Protein AF-A0A5J4P9H3-F1 (afdb_monomer_lite)

Secondary structure (DSSP, 8-state):
-TTT--TT-SS--BTTBT---STGGGSTTTT-EETTTHHHHHHHHHHHTT-GGGGHHHHHHHHHHHHHHHHHIIIII--SS----SEE-TT---S--S-HHHH--TTHHHHHHHHHHHHHHHH--HHHIIIIIHHHHHHHHHHHHHH-EE-TTT--EE--SEESTT--EEETTEEE-EESS-HHHHHHHHHHHHHHHHHHHHHT--HHHHT-

Organism: NCBI:txid433724

Foldseek 3Di:
DVVQQALPDQAAQFLPRPDDPCPCCVDPQNSFHFLLPRSLVSCPCCLVVVNLSSCNRLLVVLVVLQVLQQCQLCVVPVFFFGWAWRTDHPVNHRHFDDDQLARFARCSLLSSLLVLLVSCVRPVPLVSLVPRNLSSLLRVLRSLVSQFDQDPPPRDTWHDQHFPHNDWDDDPNDTDGGDIHDVVNVVSNCSSLVSNLVSCVVNVHDNVSNVD

InterPro domains:
  IPR008928 Six-hairpin glycosidase superfamily [SSF48208] (4-211)
  IPR012341 Six-hairpin glycosidase-like superfamily [G3DSA:1.50.10.10] (1-212)
  IPR054363 Glycosyl hydrolase family 95, catalytic domain [PF22124] (1-211)

Structure (mmCIF, N/CA/C/O backbone):
data_AF-A0A5J4P9H3-F1
#
_entry.id   AF-A0A5J4P9H3-F1
#
loop_
_atom_site.group_PDB
_atom_site.id
_atom_site.type_symbol
_atom_site.label_atom_id
_atom_site.label_alt_id
_atom_site.label_comp_id
_atom_site.label_asym_id
_atom_site.label_entity_id
_atom_site.label_seq_id
_atom_site.pdbx_PDB_ins_code
_atom_site.Cartn_x
_atom_site.Cartn_y
_atom_site.Cartn_z
_atom_site.occupancy
_atom_site.B_iso_or_equiv
_atom_site.auth_seq_id
_atom_site.auth_comp_id
_atom_site.auth_asym_id
_atom_site.auth_atom_id
_atom_site.pdbx_PDB_model_num
ATOM 1 N N . LEU A 1 1 ? 5.365 12.485 13.629 1.00 95.44 1 LEU A N 1
ATOM 2 C CA . LEU A 1 1 ? 3.998 11.979 13.895 1.00 95.44 1 LEU A CA 1
ATOM 3 C C . LEU A 1 1 ? 3.160 12.974 14.688 1.00 95.44 1 LEU A C 1
ATOM 5 O O . LEU A 1 1 ? 2.340 13.618 14.057 1.00 95.44 1 LEU A O 1
ATOM 9 N N . ILE A 1 2 ? 3.396 13.209 15.989 1.00 97.38 2 ILE A N 1
ATOM 10 C CA . ILE A 1 2 ? 2.566 14.147 16.789 1.00 97.38 2 ILE A CA 1
ATOM 11 C C . ILE A 1 2 ? 2.403 15.518 16.114 1.00 97.38 2 ILE A C 1
ATOM 13 O O . ILE A 1 2 ? 1.301 16.044 16.038 1.00 97.38 2 ILE A O 1
ATOM 17 N N . ALA A 1 3 ? 3.482 16.104 15.601 1.00 97.19 3 ALA A N 1
ATOM 18 C CA . ALA A 1 3 ? 3.405 17.416 14.965 1.00 97.19 3 ALA A CA 1
ATOM 19 C C . ALA A 1 3 ? 2.969 17.376 13.491 1.00 97.19 3 ALA A C 1
ATOM 21 O O . ALA A 1 3 ? 2.662 18.427 12.956 1.00 97.19 3 ALA A O 1
ATOM 22 N N . SER A 1 4 ? 2.939 16.207 12.839 1.00 97.19 4 SER A N 1
ATOM 23 C CA . SER A 1 4 ? 2.839 16.092 11.374 1.00 97.19 4 SER A CA 1
ATOM 24 C C . SER A 1 4 ? 1.727 15.186 10.839 1.00 97.19 4 SER A C 1
ATOM 26 O O . SER A 1 4 ? 1.499 15.161 9.638 1.00 97.19 4 SER A O 1
ATOM 28 N N . SER A 1 5 ? 1.071 14.410 11.698 1.00 98.06 5 SER A N 1
ATOM 29 C CA . SER A 1 5 ? 0.032 13.444 11.332 1.00 98.06 5 SER A CA 1
ATOM 30 C C . SER A 1 5 ? -0.885 13.239 12.533 1.00 98.06 5 SER A C 1
ATOM 32 O O . SER A 1 5 ? -0.831 12.214 13.203 1.00 98.06 5 SER A O 1
ATOM 34 N N . ARG A 1 6 ? -1.667 14.262 12.883 1.00 97.69 6 ARG A N 1
ATOM 35 C CA . ARG A 1 6 ? -2.686 14.175 13.938 1.00 97.69 6 ARG A CA 1
ATOM 36 C C . ARG A 1 6 ? -3.941 13.525 13.375 1.00 97.69 6 ARG A C 1
ATOM 38 O O . ARG A 1 6 ? -4.152 13.561 12.173 1.00 97.69 6 ARG A O 1
ATOM 45 N N . ALA A 1 7 ? -4.810 13.002 14.237 1.00 97.12 7 ALA A N 1
ATOM 46 C CA . ALA A 1 7 ? -6.034 12.323 13.803 1.00 97.12 7 ALA A CA 1
ATOM 47 C C . ALA A 1 7 ? -6.923 13.158 12.853 1.00 97.12 7 ALA A C 1
ATOM 49 O O . ALA A 1 7 ? -7.652 12.600 12.045 1.00 97.12 7 ALA A O 1
ATOM 50 N N . ASN A 1 8 ? -6.850 14.490 12.940 1.00 96.62 8 ASN A N 1
ATOM 51 C CA . ASN A 1 8 ? -7.574 15.437 12.091 1.00 96.62 8 ASN A CA 1
ATOM 52 C C . ASN A 1 8 ? -6.697 16.126 11.028 1.00 96.62 8 ASN A C 1
ATOM 54 O O . ASN A 1 8 ? -7.131 17.114 10.436 1.00 96.62 8 ASN A O 1
ATOM 58 N N . SER A 1 9 ? -5.456 15.677 10.817 1.00 97.69 9 SER A N 1
ATOM 59 C CA . SER A 1 9 ? -4.624 16.183 9.727 1.00 97.69 9 SER A CA 1
ATOM 60 C C . SER A 1 9 ? -5.274 15.815 8.388 1.00 97.69 9 SER A C 1
ATOM 62 O O . SER A 1 9 ? -5.670 14.664 8.214 1.00 97.69 9 SER A O 1
ATOM 64 N N . PRO A 1 10 ? -5.364 16.751 7.426 1.00 95.62 10 PRO A N 1
ATOM 65 C CA . PRO A 1 10 ? -6.003 16.486 6.135 1.00 95.62 10 PRO A CA 1
ATOM 66 C C . PRO A 1 10 ? -5.192 15.529 5.252 1.00 95.62 10 PRO A C 1
ATOM 68 O O . PRO A 1 10 ? -5.716 14.999 4.282 1.00 95.62 10 PRO A O 1
ATOM 71 N N . LEU A 1 11 ? -3.907 15.350 5.562 1.00 97.06 11 LEU A N 1
ATOM 72 C CA . LEU A 1 11 ? -2.942 14.605 4.771 1.00 97.06 11 LEU A CA 1
ATOM 73 C C . LEU A 1 11 ? -1.938 13.890 5.692 1.00 97.06 11 LEU A C 1
ATOM 75 O O . LEU A 1 11 ? -1.658 14.400 6.785 1.00 97.06 11 LEU A O 1
ATOM 79 N N . PRO A 1 12 ? -1.380 12.740 5.270 1.00 97.69 12 PRO A N 1
ATOM 80 C CA . PRO A 1 12 ? -0.307 12.071 5.987 1.00 97.69 12 PRO A CA 1
ATOM 81 C C . PRO A 1 12 ? 1.029 12.810 5.848 1.00 97.69 12 PRO A C 1
ATOM 83 O O . PRO A 1 12 ? 1.186 13.730 5.041 1.00 97.69 12 PRO A O 1
ATOM 86 N N . ALA A 1 13 ? 2.015 12.382 6.636 1.00 97.44 13 ALA A N 1
ATOM 87 C CA . ALA A 1 13 ? 3.378 12.886 6.561 1.00 97.44 13 ALA A CA 1
ATOM 88 C C . ALA A 1 13 ? 4.053 12.445 5.247 1.00 97.44 13 ALA A C 1
ATOM 90 O O . ALA A 1 13 ? 4.291 11.255 5.046 1.00 97.44 13 ALA A O 1
ATOM 91 N N . ALA A 1 14 ? 4.381 13.417 4.391 1.00 95.88 14 ALA A N 1
ATOM 92 C CA . ALA A 1 14 ? 5.215 13.249 3.195 1.00 95.88 14 ALA A CA 1
ATOM 93 C C . ALA A 1 14 ? 6.707 13.051 3.554 1.00 95.88 14 ALA A C 1
ATOM 95 O O . ALA A 1 14 ? 7.055 12.955 4.735 1.00 95.88 14 ALA A O 1
ATOM 96 N N . LEU A 1 15 ? 7.604 13.013 2.561 1.00 95.69 15 LEU A N 1
ATOM 97 C CA . LEU A 1 15 ? 9.057 12.816 2.751 1.00 95.69 15 LEU A CA 1
ATOM 98 C C . LEU A 1 15 ? 9.708 13.739 3.804 1.00 95.69 15 LEU A C 1
ATOM 100 O O . LEU A 1 15 ? 10.579 13.309 4.555 1.00 95.69 15 LEU A O 1
ATOM 104 N N . GLN A 1 16 ? 9.271 14.992 3.899 1.00 94.12 16 GLN A N 1
ATOM 105 C CA . GLN A 1 16 ? 9.678 15.977 4.911 1.00 94.12 16 GLN A CA 1
ATOM 106 C C . GLN A 1 16 ? 8.529 16.337 5.859 1.00 94.12 16 GLN A C 1
ATOM 108 O O . GLN A 1 16 ? 8.499 17.406 6.477 1.00 94.12 16 GLN A O 1
ATOM 113 N N . ALA A 1 17 ? 7.553 15.438 5.983 1.00 93.00 17 ALA A N 1
ATOM 114 C CA . ALA A 1 17 ? 6.331 15.652 6.732 1.00 93.00 17 ALA A CA 1
ATOM 115 C C . ALA A 1 17 ? 5.589 16.919 6.260 1.00 93.00 17 ALA A C 1
ATOM 117 O O . ALA A 1 17 ? 5.053 16.935 5.156 1.00 93.00 17 ALA A O 1
ATOM 118 N N . MET A 1 18 ? 5.554 17.965 7.089 1.00 88.62 18 MET A N 1
ATOM 119 C CA . MET A 1 18 ? 4.924 19.254 6.778 1.00 88.62 18 MET A CA 1
ATOM 120 C C . MET A 1 18 ? 5.921 20.420 6.729 1.00 88.62 18 MET A C 1
ATOM 122 O O . MET A 1 18 ? 5.512 21.567 6.558 1.00 88.62 18 MET A O 1
ATOM 126 N N . TRP A 1 19 ? 7.215 20.151 6.924 1.00 91.62 19 TRP A N 1
ATOM 127 C CA . TRP A 1 19 ? 8.250 21.179 6.988 1.00 91.62 19 TRP A CA 1
ATOM 128 C C . TRP A 1 19 ? 9.027 21.186 5.687 1.00 91.62 19 TRP A C 1
ATOM 130 O O . TRP A 1 19 ? 9.871 20.330 5.454 1.00 91.62 19 TRP A O 1
ATOM 140 N N . ASN A 1 20 ? 8.724 22.161 4.845 1.00 87.19 20 ASN A N 1
ATOM 141 C CA . ASN A 1 20 ? 9.371 22.320 3.559 1.00 87.19 20 ASN A CA 1
ATOM 142 C C . ASN A 1 20 ? 9.554 23.816 3.304 1.00 87.19 20 ASN A C 1
ATOM 144 O O . ASN A 1 20 ? 8.586 24.574 3.271 1.00 87.19 20 ASN A O 1
ATOM 148 N N . ASP A 1 21 ? 10.802 24.235 3.147 1.00 87.50 21 ASP A N 1
ATOM 149 C CA . ASP A 1 21 ? 11.223 25.609 2.860 1.00 87.50 21 ASP A CA 1
ATOM 150 C C . ASP A 1 21 ? 11.188 25.929 1.354 1.00 87.50 21 ASP A C 1
ATOM 152 O O . ASP A 1 21 ? 11.864 26.840 0.878 1.00 87.50 21 ASP A O 1
ATOM 156 N N . ASN A 1 22 ? 10.378 25.172 0.610 1.00 85.62 22 ASN A N 1
ATOM 157 C CA . ASN A 1 22 ? 10.266 25.142 -0.842 1.00 85.62 22 ASN A CA 1
ATOM 158 C C . ASN A 1 22 ? 11.459 24.491 -1.562 1.00 85.62 22 ASN A C 1
ATOM 160 O O . ASN A 1 22 ? 11.352 24.229 -2.759 1.00 85.62 22 ASN A O 1
ATOM 164 N N . LEU A 1 23 ? 12.569 24.155 -0.895 1.00 86.12 23 LEU A N 1
ATOM 165 C CA . LEU A 1 23 ? 13.680 23.482 -1.575 1.00 86.12 23 LEU A CA 1
ATOM 166 C C . LEU A 1 23 ? 13.290 22.066 -1.997 1.00 86.12 23 LEU A C 1
ATOM 168 O O . LEU A 1 23 ? 13.529 21.683 -3.140 1.00 86.12 23 LEU A O 1
ATOM 172 N N . ALA A 1 24 ? 12.612 21.307 -1.133 1.00 82.31 24 ALA A N 1
ATOM 173 C CA . ALA A 1 24 ? 12.271 19.919 -1.436 1.00 82.31 24 ALA A CA 1
ATOM 174 C C . ALA A 1 24 ? 11.204 19.754 -2.517 1.00 82.31 24 ALA A C 1
ATOM 176 O O . ALA A 1 24 ? 11.247 18.768 -3.250 1.00 82.31 24 ALA A O 1
ATOM 177 N N . CYS A 1 25 ? 10.317 20.738 -2.692 1.00 80.38 25 CYS A N 1
ATOM 178 C CA . CYS A 1 25 ? 9.390 20.771 -3.830 1.00 80.38 25 CYS A CA 1
ATOM 179 C C . CYS A 1 25 ? 10.109 20.917 -5.183 1.00 80.38 25 CYS A C 1
ATOM 181 O O . CYS A 1 25 ? 9.532 20.583 -6.211 1.00 80.38 25 CYS A O 1
ATOM 183 N N . ASN A 1 26 ? 11.351 21.413 -5.187 1.00 83.56 26 ASN A N 1
ATOM 184 C CA . ASN A 1 26 ? 12.158 21.632 -6.389 1.00 83.56 26 ASN A CA 1
ATOM 185 C C . ASN A 1 26 ? 13.263 20.570 -6.574 1.00 83.56 26 ASN A C 1
ATOM 187 O O . ASN A 1 26 ? 14.083 20.688 -7.484 1.00 83.56 26 ASN A O 1
ATOM 191 N N . MET A 1 27 ? 13.302 19.538 -5.723 1.00 83.50 27 MET A N 1
ATOM 192 C CA . MET A 1 27 ? 14.199 18.383 -5.857 1.00 83.50 27 MET A CA 1
ATOM 193 C C . MET A 1 27 ? 13.505 17.214 -6.574 1.00 83.50 27 MET A C 1
ATOM 195 O O . MET A 1 27 ? 12.288 17.211 -6.735 1.00 83.50 27 MET A O 1
ATOM 199 N N . GLY A 1 28 ? 14.275 16.190 -6.964 1.00 78.12 28 GLY A N 1
ATOM 200 C CA . GLY A 1 28 ? 13.804 15.069 -7.794 1.00 78.12 28 GLY A CA 1
ATOM 201 C C . GLY A 1 28 ? 12.595 14.283 -7.261 1.00 78.12 28 GLY A C 1
ATOM 202 O O . GLY A 1 28 ? 11.863 13.723 -8.067 1.00 78.12 28 GLY A O 1
ATOM 203 N N . TRP A 1 29 ? 12.350 14.290 -5.945 1.00 86.75 29 TRP A N 1
ATOM 204 C CA . TRP A 1 29 ? 11.229 13.581 -5.299 1.00 86.75 29 TRP A CA 1
ATOM 205 C C . TRP A 1 29 ? 10.096 14.506 -4.826 1.00 86.75 29 TRP A C 1
ATOM 207 O O . TRP A 1 29 ? 9.089 14.054 -4.296 1.00 86.75 29 TRP A O 1
ATOM 217 N N . THR A 1 30 ? 10.226 15.823 -5.012 1.00 89.31 30 THR A N 1
ATOM 218 C CA . THR A 1 30 ? 9.149 16.821 -4.826 1.00 89.31 30 THR A CA 1
ATOM 219 C C . THR A 1 30 ? 8.413 16.827 -3.476 1.00 89.31 30 THR A C 1
ATOM 221 O O . THR A 1 30 ? 7.314 17.367 -3.383 1.00 89.31 30 THR A O 1
ATOM 224 N N . ASN A 1 31 ? 9.007 16.270 -2.414 1.00 93.12 31 ASN A N 1
ATOM 225 C CA . ASN A 1 31 ? 8.329 16.049 -1.132 1.00 93.12 31 ASN A CA 1
ATOM 226 C C . ASN A 1 31 ? 6.993 15.286 -1.288 1.00 93.12 31 ASN A C 1
ATOM 228 O O . ASN A 1 31 ? 5.977 15.672 -0.707 1.00 93.12 31 ASN A O 1
ATOM 232 N N . ASP A 1 32 ? 6.998 14.250 -2.126 1.00 94.44 32 ASP A N 1
ATOM 233 C CA . ASP A 1 32 ? 5.845 13.411 -2.439 1.00 94.44 32 ASP A CA 1
ATOM 234 C C . ASP A 1 32 ? 5.505 12.403 -1.319 1.00 94.44 32 ASP A C 1
ATOM 236 O O . ASP A 1 32 ? 6.054 12.433 -0.207 1.00 94.44 32 ASP A O 1
ATOM 240 N N . TYR A 1 33 ? 4.558 11.514 -1.625 1.00 96.81 33 TYR A N 1
ATOM 241 C CA . TYR A 1 33 ? 4.406 10.246 -0.927 1.00 96.81 33 TYR A CA 1
ATOM 242 C C . TYR A 1 33 ? 5.142 9.169 -1.718 1.00 96.81 33 TYR A C 1
ATOM 244 O O . TYR A 1 33 ? 4.633 8.681 -2.728 1.00 96.81 33 TYR A O 1
ATOM 252 N N . HIS A 1 34 ? 6.334 8.817 -1.248 1.00 97.19 34 HIS A N 1
ATOM 253 C CA . HIS A 1 34 ? 7.149 7.749 -1.816 1.00 97.19 34 HIS A CA 1
ATOM 254 C C . HIS A 1 34 ? 6.788 6.421 -1.145 1.00 97.19 34 HIS A C 1
ATOM 256 O O . HIS A 1 34 ? 6.924 6.298 0.074 1.00 97.19 34 HIS A O 1
ATOM 262 N N . LEU A 1 35 ? 6.242 5.484 -1.912 1.00 97.81 35 LEU A N 1
ATOM 263 C CA . LEU A 1 35 ? 5.508 4.298 -1.450 1.00 97.81 35 LEU A CA 1
ATOM 264 C C . LEU A 1 35 ? 6.278 2.979 -1.643 1.00 97.81 35 LEU A C 1
ATOM 266 O O . LEU A 1 35 ? 5.705 1.891 -1.602 1.00 97.81 35 LEU A O 1
ATOM 270 N N . ASP A 1 36 ? 7.571 3.055 -1.937 1.00 96.69 36 ASP A N 1
ATOM 271 C CA . ASP A 1 36 ? 8.454 1.891 -2.020 1.00 96.69 36 ASP A CA 1
ATOM 272 C C . ASP A 1 36 ? 9.373 1.751 -0.796 1.00 96.69 36 ASP A C 1
ATOM 274 O O . ASP A 1 36 ? 10.237 0.877 -0.807 1.00 96.69 36 ASP A O 1
ATOM 278 N N . VAL A 1 37 ? 9.171 2.582 0.243 1.00 98.06 37 VAL A N 1
ATOM 279 C CA . VAL A 1 37 ? 9.632 2.409 1.637 1.00 98.06 37 VAL A CA 1
ATOM 280 C C . VAL A 1 37 ? 9.333 3.645 2.496 1.00 98.06 37 VAL A C 1
ATOM 282 O O . VAL A 1 37 ? 9.070 3.514 3.691 1.00 98.06 37 VAL A O 1
ATOM 285 N N . ASN A 1 38 ? 9.447 4.864 1.955 1.00 98.06 38 ASN A N 1
ATOM 286 C CA . ASN A 1 38 ? 9.599 6.063 2.791 1.00 98.06 38 ASN A CA 1
ATOM 287 C C . ASN A 1 38 ? 8.321 6.432 3.549 1.00 98.06 38 ASN A C 1
ATOM 289 O O . ASN A 1 38 ? 8.366 6.738 4.744 1.00 98.06 38 ASN A O 1
ATOM 293 N N . THR A 1 39 ? 7.181 6.412 2.864 1.00 98.31 39 THR A N 1
ATOM 294 C CA . THR A 1 39 ? 5.884 6.714 3.475 1.00 98.31 39 THR A CA 1
ATOM 295 C C . THR A 1 39 ? 5.527 5.631 4.480 1.00 98.31 39 THR A C 1
ATOM 297 O O . THR A 1 39 ? 5.089 5.944 5.580 1.00 98.31 39 THR A O 1
ATOM 300 N N . GLU A 1 40 ? 5.796 4.366 4.179 1.00 98.44 40 GLU A N 1
ATOM 301 C CA . GLU A 1 40 ? 5.641 3.255 5.113 1.00 98.44 40 GLU A CA 1
ATOM 302 C C . GLU A 1 40 ? 6.515 3.483 6.357 1.00 98.44 40 GLU A C 1
ATOM 304 O O . GLU A 1 40 ? 6.036 3.436 7.495 1.00 98.44 40 GLU A O 1
ATOM 309 N N . GLN A 1 41 ? 7.786 3.831 6.151 1.00 98.50 41 GLN A N 1
ATOM 310 C CA . GLN A 1 41 ? 8.754 4.089 7.213 1.00 98.50 41 GLN A CA 1
ATOM 311 C C . GLN A 1 41 ? 8.331 5.237 8.132 1.00 98.50 41 GLN A C 1
ATOM 313 O O . GLN A 1 41 ? 8.503 5.130 9.351 1.00 98.50 41 GLN A O 1
ATOM 318 N N . ASN A 1 42 ? 7.713 6.295 7.595 1.00 98.38 42 ASN A N 1
ATOM 319 C CA . ASN A 1 42 ? 7.176 7.396 8.400 1.00 98.38 42 ASN A CA 1
ATOM 320 C C . ASN A 1 42 ? 6.208 6.908 9.495 1.00 98.38 42 ASN A C 1
ATOM 322 O O . ASN A 1 42 ? 6.114 7.533 10.557 1.00 98.38 42 ASN A O 1
ATOM 326 N N . TYR A 1 43 ? 5.513 5.790 9.261 1.00 98.56 43 TYR A N 1
ATOM 327 C CA . TYR A 1 43 ? 4.454 5.273 10.127 1.00 98.56 43 TYR A CA 1
ATOM 328 C C . TYR A 1 43 ? 4.818 4.009 10.914 1.00 98.56 43 TYR A C 1
ATOM 330 O O . TYR A 1 43 ? 4.015 3.582 11.744 1.00 98.56 43 TYR A O 1
ATOM 338 N N . TRP A 1 44 ? 6.016 3.429 10.760 1.00 98.44 44 TRP A N 1
ATOM 339 C CA . TRP A 1 44 ? 6.419 2.243 11.543 1.00 98.44 44 TRP A CA 1
ATOM 340 C C . TRP A 1 44 ? 6.337 2.468 13.059 1.00 98.44 44 TRP A C 1
ATOM 342 O O . TRP A 1 44 ? 5.961 1.561 13.801 1.00 98.44 44 TRP A O 1
ATOM 352 N N . LEU A 1 45 ? 6.622 3.690 13.526 1.00 97.81 45 LEU A N 1
ATOM 353 C CA . LEU A 1 45 ? 6.560 4.037 14.948 1.00 97.81 45 LEU A CA 1
ATOM 354 C C . LEU A 1 45 ? 5.125 4.244 15.463 1.00 97.81 45 LEU A C 1
ATOM 356 O O . LEU A 1 45 ? 4.926 4.255 16.671 1.00 97.81 45 LEU A O 1
ATOM 360 N N . ALA A 1 46 ? 4.121 4.423 14.600 1.00 98.06 46 ALA A N 1
ATOM 361 C CA . ALA A 1 46 ? 2.817 4.928 15.027 1.00 98.06 46 ALA A CA 1
ATOM 362 C C . ALA A 1 46 ? 2.138 4.029 16.075 1.00 98.06 46 ALA A C 1
ATOM 364 O O . ALA A 1 46 ? 1.784 4.503 17.148 1.00 98.06 46 ALA A O 1
ATOM 365 N N . ASN A 1 47 ? 2.016 2.722 15.829 1.00 98.00 47 ASN A N 1
ATOM 366 C CA . ASN A 1 47 ? 1.384 1.829 16.809 1.00 98.00 47 ASN A CA 1
ATOM 367 C C . ASN A 1 47 ? 2.333 1.458 17.961 1.00 98.00 47 ASN A C 1
ATOM 369 O O . ASN A 1 47 ? 1.962 1.572 19.126 1.00 98.00 47 ASN A O 1
ATOM 373 N N . VAL A 1 48 ? 3.573 1.054 17.658 1.00 97.94 48 VAL A N 1
ATOM 374 C CA . VAL A 1 48 ? 4.538 0.608 18.684 1.00 97.94 48 VAL A CA 1
ATOM 375 C C . VAL A 1 48 ? 4.977 1.738 19.622 1.00 97.94 48 VAL A C 1
ATOM 377 O O . VAL A 1 48 ? 5.267 1.500 20.789 1.00 97.94 48 VAL A O 1
ATOM 380 N N . GLY A 1 49 ? 4.980 2.978 19.135 1.00 97.88 49 GLY A N 1
ATOM 381 C CA . GLY A 1 49 ? 5.259 4.185 19.908 1.00 97.88 49 GLY A CA 1
ATOM 382 C C . GLY A 1 49 ? 4.053 4.727 20.675 1.00 97.88 49 GLY A C 1
ATOM 383 O O . GLY A 1 49 ? 4.154 5.822 21.219 1.00 97.88 49 GLY A O 1
ATOM 384 N N . ASN A 1 50 ? 2.933 3.993 20.720 1.00 98.12 50 ASN A N 1
ATOM 385 C CA . ASN A 1 50 ? 1.691 4.392 21.386 1.00 98.12 50 ASN A CA 1
ATOM 386 C C . ASN A 1 50 ? 1.105 5.717 20.854 1.00 98.12 50 ASN A C 1
ATOM 388 O O . ASN A 1 50 ? 0.696 6.589 21.615 1.00 98.12 50 ASN A O 1
ATOM 392 N N . LEU A 1 51 ? 1.109 5.864 19.528 1.00 98.38 51 LEU A N 1
ATOM 393 C CA . LEU A 1 51 ? 0.594 7.006 18.767 1.00 98.38 51 LEU A CA 1
ATOM 394 C C . LEU A 1 51 ? -0.385 6.515 17.685 1.00 98.38 51 LEU A C 1
ATOM 396 O O . LEU A 1 51 ? -0.329 6.955 16.533 1.00 98.38 51 LEU A O 1
ATOM 400 N N . ALA A 1 52 ? -1.227 5.533 18.017 1.00 98.06 52 ALA A N 1
ATOM 401 C CA . ALA A 1 52 ? -2.071 4.826 17.054 1.00 98.06 52 ALA A CA 1
ATOM 402 C C . ALA A 1 52 ? -3.007 5.775 16.281 1.00 98.06 52 ALA A C 1
ATOM 404 O O . ALA A 1 52 ? -3.208 5.599 15.078 1.00 98.06 52 ALA A O 1
ATOM 405 N N . GLU A 1 53 ? -3.498 6.826 16.938 1.00 98.00 53 GLU A N 1
ATOM 406 C CA . GLU A 1 53 ? -4.326 7.883 16.359 1.00 98.00 53 GLU A CA 1
ATOM 407 C C . GLU A 1 53 ? -3.607 8.682 15.265 1.00 98.00 53 GLU A C 1
ATOM 409 O O . GLU A 1 53 ? -4.251 9.275 14.399 1.00 98.00 53 GLU A O 1
ATOM 414 N N . CYS A 1 54 ? -2.269 8.679 15.266 1.00 98.44 54 CYS A N 1
ATOM 415 C CA . CYS A 1 54 ? -1.492 9.351 14.236 1.00 98.44 54 CYS A CA 1
ATOM 416 C C . CYS A 1 54 ? -1.569 8.639 12.882 1.00 98.44 54 CYS A C 1
ATOM 418 O O . CYS A 1 54 ? -1.186 9.250 11.889 1.00 98.44 54 CYS A O 1
ATOM 420 N N . ASN A 1 55 ? -2.065 7.396 12.803 1.00 98.31 55 ASN A N 1
ATOM 421 C CA . ASN A 1 55 ? -2.262 6.699 11.528 1.00 98.31 55 ASN A CA 1
ATOM 422 C C . ASN A 1 55 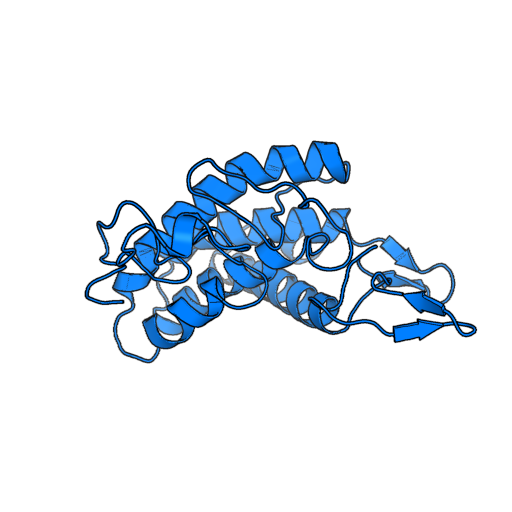? -3.492 7.177 10.743 1.00 98.31 55 ASN A C 1
ATOM 424 O O . ASN A 1 55 ? -3.550 6.943 9.539 1.00 98.31 55 ASN A O 1
ATOM 428 N N . ALA A 1 56 ? -4.472 7.827 11.382 1.00 98.12 56 ALA A N 1
ATOM 429 C CA . ALA A 1 56 ? -5.750 8.141 10.734 1.00 98.12 56 ALA A CA 1
ATOM 430 C C . ALA A 1 56 ? -5.617 8.912 9.396 1.00 98.12 56 ALA A C 1
ATOM 432 O O . ALA A 1 56 ? -6.310 8.550 8.439 1.00 98.12 56 ALA A O 1
ATOM 433 N N . PRO A 1 57 ? -4.694 9.891 9.250 1.00 98.31 57 PRO A N 1
ATOM 434 C CA . PRO A 1 57 ? -4.467 10.557 7.966 1.00 98.31 57 PRO A CA 1
ATOM 435 C C . PRO A 1 57 ? -3.932 9.622 6.881 1.00 98.31 57 PRO A C 1
ATOM 437 O O . PRO A 1 57 ? -4.309 9.767 5.722 1.00 98.31 57 PRO A O 1
ATOM 440 N N . LEU A 1 58 ? -3.089 8.645 7.242 1.00 98.50 58 LEU A N 1
ATOM 441 C CA . LEU A 1 58 ? -2.585 7.650 6.294 1.00 98.50 58 LEU A CA 1
ATOM 442 C C . LEU A 1 58 ? -3.730 6.784 5.777 1.00 98.50 58 LEU A C 1
ATOM 444 O O . LEU A 1 58 ? -3.831 6.583 4.579 1.00 98.50 58 LEU A O 1
ATOM 448 N N . PHE A 1 59 ? -4.616 6.302 6.650 1.00 98.44 59 PHE A N 1
ATOM 449 C CA . PHE A 1 59 ? -5.727 5.438 6.233 1.00 98.44 59 PHE A CA 1
ATOM 450 C C . PHE A 1 59 ? -6.771 6.179 5.400 1.00 98.44 59 PHE A C 1
ATOM 452 O O . PHE A 1 59 ? -7.232 5.646 4.390 1.00 98.44 59 PHE A O 1
ATOM 459 N N . THR A 1 60 ? -7.066 7.431 5.760 1.00 97.81 60 THR A N 1
ATOM 460 C CA . THR A 1 60 ? -7.925 8.311 4.955 1.00 97.81 60 THR A CA 1
ATOM 461 C C . THR A 1 60 ? -7.328 8.513 3.563 1.00 97.81 60 THR A C 1
ATOM 463 O O . THR A 1 60 ? -7.996 8.268 2.562 1.00 97.81 60 THR A O 1
ATOM 466 N N . TYR A 1 61 ? -6.040 8.854 3.491 1.00 98.25 61 TYR A N 1
ATOM 467 C CA . TYR A 1 61 ? -5.338 9.014 2.223 1.00 98.25 61 TYR A CA 1
ATOM 468 C C . TYR A 1 61 ? -5.268 7.717 1.409 1.00 98.25 61 TYR A C 1
ATOM 470 O O . TYR A 1 61 ? -5.492 7.744 0.204 1.00 98.25 61 TYR A O 1
ATOM 478 N N . THR A 1 62 ? -5.018 6.569 2.043 1.00 98.50 62 THR A N 1
ATOM 479 C CA . THR A 1 62 ? -5.010 5.258 1.376 1.00 98.50 62 THR A CA 1
ATOM 480 C C . THR A 1 62 ? -6.366 4.946 0.751 1.00 98.50 62 THR A C 1
ATOM 482 O O . THR A 1 62 ? -6.417 4.417 -0.355 1.00 98.50 62 THR A O 1
ATOM 485 N N . LYS A 1 63 ? -7.472 5.300 1.419 1.00 98.31 63 LYS A N 1
ATOM 486 C CA . LYS A 1 63 ? -8.827 5.168 0.868 1.00 98.31 63 LYS A CA 1
ATOM 487 C C . LYS A 1 63 ? -9.049 6.056 -0.352 1.00 98.31 63 LYS A C 1
ATOM 489 O O . LYS A 1 63 ? -9.591 5.578 -1.348 1.00 98.31 63 LYS A O 1
ATOM 494 N N . ASP A 1 64 ? -8.603 7.304 -0.299 1.00 97.69 64 ASP A N 1
ATOM 495 C CA . ASP A 1 64 ? -8.692 8.201 -1.450 1.00 97.69 64 ASP A CA 1
ATOM 496 C C . ASP A 1 64 ? -7.838 7.670 -2.606 1.00 97.69 64 ASP A C 1
ATOM 498 O O . ASP A 1 64 ? -8.341 7.489 -3.716 1.00 97.69 64 ASP A O 1
ATOM 502 N N . LEU A 1 65 ? -6.579 7.313 -2.339 1.00 98.62 65 LEU A N 1
ATOM 503 C CA . LEU A 1 65 ? -5.664 6.743 -3.324 1.00 98.62 65 LEU A CA 1
ATOM 504 C C . LEU A 1 65 ? -6.209 5.449 -3.935 1.00 98.62 65 LEU A C 1
ATOM 506 O O . LEU A 1 65 ? -6.049 5.252 -5.137 1.00 98.62 65 LEU A O 1
ATOM 510 N N . ALA A 1 66 ? -6.893 4.608 -3.155 1.00 98.69 66 ALA A N 1
ATOM 511 C CA . ALA A 1 66 ? -7.555 3.409 -3.656 1.00 98.69 66 ALA A CA 1
ATOM 512 C C . ALA A 1 66 ? -8.605 3.740 -4.719 1.00 98.69 66 ALA A C 1
ATOM 514 O O . ALA A 1 66 ? -8.579 3.146 -5.795 1.00 98.69 66 ALA A O 1
ATOM 515 N N . SER A 1 67 ? -9.449 4.749 -4.480 1.00 98.38 67 SER A N 1
ATOM 516 C CA . SER A 1 67 ? -10.472 5.166 -5.450 1.00 98.38 67 SER A CA 1
ATOM 517 C C . SER A 1 67 ? -9.873 5.645 -6.781 1.00 98.38 67 SER A C 1
ATOM 519 O O . SER A 1 67 ? -10.365 5.297 -7.854 1.00 98.38 67 SER A O 1
ATOM 521 N N . TYR A 1 68 ? -8.753 6.375 -6.746 1.00 98.19 68 TYR A N 1
ATOM 522 C CA . TYR A 1 68 ? -8.025 6.749 -7.963 1.00 98.19 68 TYR A CA 1
ATOM 523 C C . TYR A 1 68 ? -7.280 5.554 -8.578 1.00 98.19 68 TYR A C 1
ATOM 525 O O . TYR A 1 68 ? -7.160 5.439 -9.800 1.00 98.19 68 TYR A O 1
ATOM 533 N N . GLY A 1 69 ? -6.771 4.658 -7.734 1.00 98.69 69 GLY A N 1
ATOM 534 C CA . GLY A 1 69 ? -6.036 3.450 -8.091 1.00 98.69 69 GLY A CA 1
ATOM 535 C C . GLY A 1 69 ? -6.864 2.419 -8.851 1.00 98.69 69 GLY A C 1
ATOM 536 O O . GLY A 1 69 ? -6.296 1.684 -9.656 1.00 98.69 69 GLY A O 1
ATOM 537 N N . GLU A 1 70 ? -8.188 2.397 -8.680 1.00 98.81 70 GLU A N 1
ATOM 538 C CA . GLU A 1 70 ? -9.095 1.549 -9.472 1.00 98.81 70 GLU A CA 1
ATOM 539 C C . GLU A 1 70 ? -8.984 1.852 -10.970 1.00 98.81 70 GLU A C 1
ATOM 541 O O . GLU A 1 70 ? -8.864 0.952 -11.805 1.00 98.81 70 GLU A O 1
ATOM 546 N N . LYS A 1 71 ? -8.930 3.142 -11.330 1.00 98.50 71 LYS A N 1
ATOM 547 C CA . LYS A 1 71 ? -8.743 3.554 -12.725 1.00 98.50 71 LYS A CA 1
ATOM 548 C C . LYS A 1 71 ? -7.382 3.115 -13.258 1.00 98.50 71 LYS A C 1
ATOM 550 O O . LYS A 1 71 ? -7.297 2.702 -14.416 1.00 98.50 71 LYS A O 1
ATOM 555 N N . THR A 1 72 ? -6.333 3.197 -12.441 1.00 98.50 72 THR A N 1
ATOM 556 C CA . THR A 1 72 ? -4.990 2.742 -12.824 1.00 98.50 72 THR A CA 1
ATOM 557 C C . THR A 1 72 ? -4.963 1.231 -13.037 1.00 98.50 72 THR A C 1
ATOM 559 O O . THR A 1 72 ? -4.502 0.796 -14.091 1.00 98.50 72 THR A O 1
ATOM 562 N N . ALA A 1 73 ? -5.518 0.443 -12.111 1.00 98.69 73 ALA A N 1
ATOM 563 C CA . ALA A 1 73 ? -5.614 -1.011 -12.234 1.00 98.69 73 ALA A CA 1
ATOM 564 C C . ALA A 1 73 ? -6.321 -1.419 -13.536 1.00 98.69 73 ALA A C 1
ATOM 566 O O . ALA A 1 73 ? -5.791 -2.211 -14.319 1.00 98.69 73 ALA A O 1
ATOM 567 N N . GLN A 1 74 ? -7.455 -0.783 -13.837 1.00 98.62 74 GLN A N 1
ATOM 568 C CA . GLN A 1 74 ? -8.219 -1.065 -15.048 1.00 98.62 74 GLN A CA 1
ATOM 569 C C . GLN A 1 74 ? -7.509 -0.606 -16.331 1.00 98.62 74 GLN A C 1
ATOM 571 O O . GLN A 1 74 ? -7.537 -1.316 -17.335 1.00 98.62 74 GLN A O 1
ATOM 576 N N . THR A 1 75 ? -6.905 0.585 -16.331 1.00 98.12 75 THR A N 1
ATOM 577 C CA . THR A 1 75 ? -6.337 1.195 -17.548 1.00 98.12 75 THR A CA 1
ATOM 578 C C . THR A 1 75 ? -4.980 0.602 -17.909 1.00 98.12 75 THR A C 1
ATOM 580 O O . THR A 1 75 ? -4.708 0.374 -19.083 1.00 98.12 75 THR A O 1
ATOM 583 N N . VAL A 1 76 ? -4.121 0.381 -16.911 1.00 97.12 76 VAL A N 1
ATOM 584 C CA . VAL A 1 76 ? -2.740 -0.076 -17.119 1.00 97.12 76 VAL A CA 1
ATOM 585 C C . VAL A 1 76 ? -2.674 -1.598 -17.185 1.00 97.12 76 VAL A C 1
ATOM 587 O O . VAL A 1 76 ? -1.953 -2.138 -18.020 1.00 97.12 76 VAL A O 1
ATOM 590 N N . TYR A 1 77 ? -3.442 -2.285 -16.335 1.00 97.88 77 TYR A N 1
ATOM 591 C CA . TYR A 1 77 ? -3.326 -3.733 -16.151 1.00 97.88 77 TYR A CA 1
ATOM 592 C C . TYR A 1 77 ? -4.567 -4.520 -16.578 1.00 97.88 77 TYR A C 1
ATOM 594 O O . TYR A 1 77 ? -4.525 -5.746 -16.593 1.00 97.88 77 TYR A O 1
ATOM 602 N N . GLY A 1 78 ? -5.681 -3.857 -16.910 1.00 98.31 78 GLY A N 1
ATOM 603 C CA . GLY A 1 78 ? -6.947 -4.547 -17.181 1.00 98.31 78 GLY A CA 1
ATOM 604 C C . GLY A 1 78 ? -7.491 -5.319 -15.973 1.00 98.31 78 GLY A C 1
ATOM 605 O O . GLY A 1 78 ? -8.313 -6.213 -16.151 1.00 98.31 78 GLY A O 1
ATOM 606 N N . CYS A 1 79 ? -7.014 -4.997 -14.769 1.00 98.69 79 CYS A N 1
ATOM 607 C CA . CYS A 1 79 ? -7.305 -5.714 -13.533 1.00 98.69 79 CYS A CA 1
ATOM 608 C C . CYS A 1 79 ? -8.414 -5.019 -12.740 1.00 98.69 79 CYS A C 1
ATOM 610 O O . CYS A 1 79 ? -8.548 -3.792 -12.780 1.00 98.69 79 CYS A O 1
ATOM 612 N N . ARG A 1 80 ? -9.170 -5.804 -11.968 1.00 98.69 80 ARG A N 1
ATOM 613 C CA . ARG A 1 80 ? -10.067 -5.294 -10.924 1.00 98.69 80 ARG A CA 1
ATOM 614 C C . ARG A 1 80 ? -9.263 -4.825 -9.707 1.00 98.69 80 ARG A C 1
ATOM 616 O O . ARG A 1 80 ? -8.042 -4.955 -9.649 1.00 98.69 80 ARG A O 1
ATOM 623 N N . GLY A 1 81 ? -9.971 -4.321 -8.697 1.00 98.62 81 GLY A N 1
ATOM 624 C CA . GLY A 1 81 ? -9.350 -3.829 -7.472 1.00 98.62 81 GLY A CA 1
ATOM 625 C C . GLY A 1 81 ? -8.644 -2.500 -7.706 1.00 98.62 81 GLY A C 1
ATOM 626 O O . GLY A 1 81 ? -9.048 -1.726 -8.569 1.00 98.62 81 GLY A O 1
ATOM 627 N N . TRP A 1 82 ? -7.595 -2.231 -6.936 1.00 98.81 82 TRP A N 1
ATOM 628 C CA . TRP A 1 82 ? -6.828 -0.997 -7.060 1.00 98.81 82 TRP A CA 1
ATOM 629 C C . TRP A 1 82 ? -5.339 -1.233 -6.830 1.00 98.81 82 TRP A C 1
ATOM 631 O O . TRP A 1 82 ? -4.937 -2.088 -6.036 1.00 98.81 82 TRP A O 1
ATOM 641 N N . CYS A 1 83 ? -4.527 -0.420 -7.501 1.00 98.62 83 CYS A N 1
ATOM 642 C CA . CYS A 1 83 ? -3.087 -0.381 -7.310 1.00 98.62 83 CYS A CA 1
ATOM 643 C C . CYS A 1 83 ? -2.568 1.059 -7.320 1.00 98.62 83 CYS A C 1
ATOM 645 O O . CYS A 1 83 ? -3.200 1.975 -7.847 1.00 98.62 83 CYS A O 1
ATOM 647 N N . ALA A 1 84 ? -1.374 1.229 -6.775 1.00 98.50 84 ALA A N 1
ATOM 648 C CA . ALA A 1 84 ? -0.582 2.446 -6.813 1.00 98.50 84 ALA A CA 1
ATOM 649 C C . ALA A 1 84 ? 0.886 2.051 -6.977 1.00 98.50 84 ALA A C 1
ATOM 651 O O . ALA A 1 84 ? 1.243 0.897 -6.732 1.00 98.50 84 ALA A O 1
ATOM 652 N N . HIS A 1 85 ? 1.706 3.007 -7.396 1.00 98.06 85 HIS A N 1
ATOM 653 C CA . HIS A 1 85 ? 3.124 2.805 -7.666 1.00 98.06 85 HIS A CA 1
ATOM 654 C C . HIS A 1 85 ? 3.979 3.646 -6.717 1.00 98.06 85 HIS A C 1
ATOM 656 O O . HIS A 1 85 ? 3.455 4.303 -5.823 1.00 98.06 85 HIS A O 1
ATOM 662 N N . THR A 1 86 ? 5.292 3.631 -6.928 1.00 97.19 86 THR A N 1
ATOM 663 C CA . THR A 1 86 ? 6.307 4.282 -6.093 1.00 97.19 86 THR A CA 1
ATOM 664 C C . THR A 1 86 ? 6.004 5.730 -5.729 1.00 97.19 86 THR A C 1
ATOM 666 O O . THR A 1 86 ? 6.244 6.132 -4.602 1.00 97.19 86 THR A O 1
ATOM 669 N N . VAL A 1 87 ? 5.470 6.523 -6.657 1.00 96.06 87 VAL A N 1
ATOM 670 C CA . VAL A 1 87 ? 5.196 7.945 -6.428 1.00 96.06 87 VAL A CA 1
ATOM 671 C C . VAL A 1 87 ? 3.699 8.160 -6.313 1.00 96.06 87 VAL A C 1
ATOM 673 O O . VAL A 1 87 ? 2.951 7.746 -7.198 1.00 96.06 87 VAL A O 1
ATOM 676 N N . ALA A 1 88 ? 3.279 8.874 -5.272 1.00 96.81 88 ALA A N 1
ATOM 677 C CA . ALA A 1 88 ? 1.919 9.358 -5.118 1.00 96.81 88 ALA A CA 1
ATOM 678 C C . ALA A 1 88 ? 1.878 10.795 -4.578 1.00 96.81 88 ALA A C 1
ATOM 680 O O . ALA A 1 88 ? 2.851 11.321 -4.040 1.00 96.81 88 ALA A O 1
ATOM 681 N N . ASN A 1 89 ? 0.742 11.470 -4.752 1.00 95.38 89 ASN A N 1
ATOM 682 C CA . ASN A 1 89 ? 0.568 12.860 -4.335 1.00 95.38 89 ASN A CA 1
ATOM 683 C C . ASN A 1 89 ? -0.863 13.136 -3.854 1.00 95.38 89 ASN A C 1
ATOM 685 O O . ASN A 1 89 ? -1.758 12.300 -3.964 1.00 95.38 89 ASN A O 1
ATOM 689 N N . VAL A 1 90 ? -1.087 14.357 -3.369 1.00 95.38 90 VAL A N 1
ATOM 690 C CA . VAL A 1 90 ? -2.370 14.814 -2.804 1.00 95.38 90 VAL A CA 1
ATOM 691 C C . VAL A 1 90 ? -3.540 14.821 -3.801 1.00 95.38 90 VAL A C 1
ATOM 693 O O . VAL A 1 90 ? -4.682 15.011 -3.400 1.00 95.38 90 VAL A O 1
ATOM 696 N N . TRP A 1 91 ? -3.270 14.619 -5.094 1.00 96.12 91 TRP A N 1
ATOM 697 C CA . TRP A 1 91 ? -4.260 14.624 -6.175 1.00 96.12 91 TRP A CA 1
ATOM 698 C C . TRP A 1 91 ? -4.616 13.217 -6.668 1.00 96.12 91 TRP A C 1
ATOM 700 O O . TRP A 1 91 ? -5.256 13.082 -7.710 1.00 96.12 91 TRP A O 1
ATOM 710 N N . GLY A 1 92 ? -4.185 12.169 -5.958 1.00 95.25 92 GLY A N 1
ATOM 711 C CA . GLY A 1 92 ? -4.516 10.791 -6.314 1.00 95.25 92 GLY A CA 1
ATOM 712 C C . GLY A 1 92 ? -3.672 10.216 -7.450 1.00 95.25 92 GLY A C 1
ATOM 713 O O . GLY A 1 92 ? -4.143 9.361 -8.200 1.00 95.25 92 GLY A O 1
ATOM 714 N N . TYR A 1 93 ? -2.430 10.679 -7.617 1.00 96.88 93 TYR A N 1
ATOM 715 C CA . TYR A 1 93 ? -1.517 10.096 -8.599 1.00 96.88 93 TYR A CA 1
ATOM 716 C C . TYR A 1 93 ? -1.154 8.656 -8.207 1.00 96.88 93 TYR A C 1
ATOM 718 O O . TYR A 1 93 ? -0.404 8.437 -7.264 1.00 96.88 93 TYR A O 1
ATOM 726 N N . SER A 1 94 ? -1.716 7.681 -8.923 1.00 98.06 94 SER A N 1
ATOM 727 C CA . SER A 1 94 ? -1.510 6.244 -8.683 1.00 98.06 94 SER A CA 1
ATOM 728 C C . SER A 1 94 ? -0.863 5.513 -9.864 1.00 98.06 94 SER A C 1
ATOM 730 O O . SER A 1 94 ? -0.548 4.331 -9.747 1.00 98.06 94 SER A O 1
ATOM 732 N N . ALA A 1 95 ? -0.676 6.188 -11.000 1.00 96.94 95 ALA A N 1
ATOM 733 C CA . ALA A 1 95 ? -0.099 5.631 -12.223 1.00 96.94 95 ALA A CA 1
ATOM 734 C C . ALA A 1 95 ? 1.403 5.311 -12.069 1.00 96.94 95 ALA A C 1
ATOM 736 O O . ALA A 1 95 ? 2.069 5.921 -11.229 1.00 96.94 95 ALA A O 1
ATOM 737 N N . PRO A 1 96 ? 1.963 4.389 -12.878 1.00 94.88 96 PRO A N 1
ATOM 738 C CA . PRO A 1 96 ? 3.405 4.184 -12.911 1.00 94.88 96 PRO A CA 1
ATOM 739 C C . PRO A 1 96 ? 4.103 5.474 -13.342 1.00 94.88 96 PRO A C 1
ATOM 741 O O . PRO A 1 96 ? 3.639 6.183 -14.240 1.00 94.88 96 PRO A O 1
ATOM 744 N N . SER A 1 97 ? 5.220 5.775 -12.686 1.00 89.00 97 SER A N 1
ATOM 745 C CA . SER A 1 97 ? 5.968 6.999 -12.960 1.00 89.00 97 SER A CA 1
ATOM 746 C C . SER A 1 97 ? 6.859 6.868 -14.206 1.00 89.00 97 SER A C 1
ATOM 748 O O . SER A 1 97 ? 6.806 5.880 -14.935 1.00 89.00 97 SER A O 1
ATOM 750 N N . GLN A 1 98 ? 7.673 7.884 -14.491 1.00 86.56 98 GLN A N 1
ATOM 751 C CA . GLN A 1 98 ? 8.308 8.090 -15.803 1.00 86.56 98 GLN A CA 1
ATOM 752 C C . GLN A 1 98 ? 9.327 7.017 -16.223 1.00 86.56 98 GLN A C 1
ATOM 754 O O . GLN A 1 98 ? 9.676 6.940 -17.401 1.00 86.56 98 GLN A O 1
ATOM 759 N N . SER A 1 99 ? 9.829 6.204 -15.292 1.00 90.00 99 SER A N 1
ATOM 760 C CA . SER A 1 99 ? 10.838 5.181 -15.570 1.00 90.00 99 SER A CA 1
ATOM 761 C C . SER A 1 99 ? 10.455 3.843 -14.966 1.00 90.00 99 SER A C 1
ATOM 763 O O . SER A 1 99 ? 10.013 3.772 -13.823 1.00 90.00 99 SER A O 1
ATOM 765 N N . ILE A 1 100 ? 10.743 2.767 -15.697 1.00 90.38 100 ILE A N 1
ATOM 766 C CA . ILE A 1 100 ? 10.610 1.401 -15.186 1.00 90.38 100 ILE A CA 1
ATOM 767 C C . ILE A 1 100 ? 11.526 1.179 -13.982 1.00 90.38 100 ILE A C 1
ATOM 769 O O . ILE A 1 100 ? 11.115 0.512 -13.046 1.00 90.38 100 ILE A O 1
ATOM 773 N N . ALA A 1 101 ? 12.733 1.754 -13.984 1.00 88.81 101 ALA A N 1
ATOM 774 C CA . ALA A 1 101 ? 13.780 1.434 -13.010 1.00 88.81 101 ALA A CA 1
ATOM 775 C C . ALA A 1 101 ? 13.415 1.743 -11.548 1.00 88.81 101 ALA A C 1
ATOM 777 O O . ALA A 1 101 ? 13.978 1.139 -10.644 1.00 88.81 101 ALA A O 1
ATOM 778 N N . TRP A 1 102 ? 12.489 2.673 -11.333 1.00 91.12 102 TRP A N 1
ATOM 779 C CA . TRP A 1 102 ? 12.034 3.084 -10.005 1.00 91.12 102 TRP A CA 1
ATOM 780 C C . TRP A 1 102 ? 10.513 3.231 -9.927 1.00 91.12 102 TRP A C 1
ATOM 782 O O . TRP A 1 102 ? 9.945 3.079 -8.860 1.00 91.12 102 TRP A O 1
ATOM 792 N N . GLY A 1 103 ? 9.819 3.491 -11.040 1.00 94.00 103 GLY A N 1
ATOM 793 C CA . GLY A 1 103 ? 8.389 3.804 -11.054 1.00 94.00 103 GLY A CA 1
ATOM 794 C C . GLY A 1 103 ? 7.449 2.625 -11.317 1.00 94.00 103 GLY A C 1
ATOM 795 O O . GLY A 1 103 ? 6.250 2.772 -11.084 1.00 94.00 103 GLY A O 1
ATOM 796 N N . LEU A 1 104 ? 7.937 1.473 -11.803 1.00 95.94 104 LEU A N 1
ATOM 797 C CA . LEU A 1 104 ? 7.099 0.299 -12.106 1.00 95.94 104 LEU A CA 1
ATOM 798 C C . LEU A 1 104 ? 7.044 -0.679 -10.921 1.00 95.94 104 LEU A C 1
ATOM 800 O O . LEU A 1 104 ? 7.444 -1.837 -11.031 1.00 95.94 104 LEU A O 1
ATOM 804 N N . PHE A 1 105 ? 6.539 -0.200 -9.784 1.00 97.56 105 PHE A N 1
ATOM 805 C CA . PHE A 1 105 ? 6.317 -1.008 -8.583 1.00 97.56 105 PHE A CA 1
ATOM 806 C C . PHE A 1 105 ? 4.828 -1.014 -8.176 1.00 97.56 105 PHE A C 1
ATOM 808 O O . PHE A 1 105 ? 4.439 -0.300 -7.253 1.00 97.56 105 PHE A O 1
ATOM 815 N N . PRO A 1 106 ? 3.956 -1.789 -8.854 1.00 97.62 106 PRO A N 1
ATOM 816 C CA . PRO A 1 106 ? 2.509 -1.810 -8.580 1.00 97.62 106 PRO A CA 1
ATOM 817 C C . PRO A 1 106 ? 2.128 -2.330 -7.180 1.00 97.62 106 PRO A C 1
ATOM 819 O O . PRO A 1 106 ? 0.993 -2.144 -6.728 1.00 97.62 106 PRO A O 1
ATOM 822 N N . LEU A 1 107 ? 3.065 -2.977 -6.479 1.00 98.12 107 LEU A N 1
ATOM 823 C CA . LEU A 1 107 ? 2.865 -3.507 -5.129 1.00 98.12 107 LEU A CA 1
ATOM 824 C C . LEU A 1 107 ? 3.154 -2.484 -4.019 1.00 98.12 107 LEU A C 1
ATOM 826 O O . LEU A 1 107 ? 2.966 -2.805 -2.846 1.00 98.12 107 LEU A O 1
ATOM 830 N N . ALA A 1 108 ? 3.487 -1.237 -4.364 1.00 98.31 108 ALA A N 1
ATOM 831 C CA . ALA A 1 108 ? 3.506 -0.121 -3.417 1.00 98.31 108 ALA A CA 1
ATOM 832 C C . ALA A 1 108 ? 2.173 -0.006 -2.654 1.00 98.31 108 ALA A C 1
ATOM 834 O O . ALA A 1 108 ? 2.136 0.089 -1.429 1.00 98.31 108 ALA A O 1
ATOM 835 N N . SER A 1 109 ? 1.051 -0.147 -3.371 1.00 98.25 109 SER A N 1
ATOM 836 C CA . SER A 1 109 ? -0.280 -0.231 -2.752 1.00 98.25 109 SER A CA 1
ATOM 837 C C . SER A 1 109 ? -0.408 -1.364 -1.728 1.00 98.25 109 SER A C 1
ATOM 839 O O . SER A 1 109 ? -0.983 -1.164 -0.661 1.00 98.25 109 SER A O 1
ATOM 841 N N . SER A 1 110 ? 0.158 -2.539 -2.009 1.00 98.62 110 SER A N 1
ATOM 842 C CA . SER A 1 110 ? 0.146 -3.677 -1.088 1.00 98.62 110 SER A CA 1
ATOM 843 C C . SER A 1 110 ? 0.970 -3.397 0.168 1.00 98.62 110 SER A C 1
ATOM 845 O O . SER A 1 110 ? 0.536 -3.722 1.273 1.00 98.62 110 SER A O 1
ATOM 847 N N . TRP A 1 111 ? 2.124 -2.739 0.043 1.00 98.56 111 TRP A N 1
ATOM 848 C CA . TRP A 1 111 ? 2.915 -2.351 1.211 1.00 98.56 111 TRP A CA 1
ATOM 849 C C . TRP A 1 111 ? 2.174 -1.320 2.067 1.00 98.56 111 TRP A C 1
ATOM 851 O O . TRP A 1 111 ? 2.031 -1.520 3.278 1.00 98.56 111 TRP A O 1
ATOM 861 N N . LEU A 1 112 ? 1.582 -0.304 1.442 1.00 97.94 112 LEU A N 1
ATOM 862 C CA . LEU A 1 112 ? 0.761 0.694 2.121 1.00 97.94 112 LEU A CA 1
ATOM 863 C C . LEU A 1 112 ? -0.409 0.053 2.892 1.00 97.94 112 LEU A C 1
ATOM 865 O O . LEU A 1 112 ? -0.620 0.333 4.073 1.00 97.94 112 LEU A O 1
ATOM 869 N N . VAL A 1 113 ? -1.139 -0.879 2.269 1.00 97.69 113 VAL A N 1
ATOM 870 C CA . VAL A 1 113 ? -2.273 -1.586 2.898 1.00 97.69 113 VAL A CA 1
ATOM 871 C C . VAL A 1 113 ? -1.827 -2.519 4.028 1.00 97.69 113 VAL A C 1
ATOM 873 O O . VAL A 1 113 ? -2.591 -2.760 4.965 1.00 97.69 113 VAL A O 1
ATOM 876 N N . SER A 1 114 ? -0.574 -2.979 4.042 1.00 98.12 114 SER A N 1
ATOM 877 C CA . SER A 1 114 ? -0.056 -3.762 5.172 1.00 98.12 114 SER A CA 1
ATOM 878 C C . SER A 1 114 ? -0.135 -2.992 6.501 1.00 98.12 114 SER A C 1
ATOM 880 O O . SER A 1 114 ? -0.337 -3.594 7.557 1.00 98.12 114 SER A O 1
ATOM 882 N N . HIS A 1 115 ? -0.050 -1.654 6.470 1.00 98.12 115 HIS A N 1
ATOM 883 C CA . HIS A 1 115 ? -0.188 -0.807 7.660 1.00 98.12 115 HIS A CA 1
ATOM 884 C C . HIS A 1 115 ? -1.599 -0.836 8.245 1.00 98.12 115 HIS A C 1
ATOM 886 O O . HIS A 1 115 ? -1.761 -0.789 9.465 1.00 98.12 115 HIS A O 1
ATOM 892 N N . VAL A 1 116 ? -2.608 -0.949 7.384 1.00 98.25 116 VAL A N 1
ATOM 893 C CA . VAL A 1 116 ? -4.017 -1.048 7.771 1.00 98.25 116 VAL A CA 1
ATOM 894 C C . VAL A 1 116 ? -4.250 -2.332 8.567 1.00 98.25 116 VAL A C 1
ATOM 896 O O . VAL A 1 116 ? -4.816 -2.299 9.660 1.00 98.25 116 VAL A O 1
ATOM 899 N N . TRP A 1 117 ? -3.739 -3.460 8.066 1.00 98.56 117 TRP A N 1
ATOM 900 C CA . TRP A 1 117 ? -3.814 -4.731 8.785 1.00 98.56 117 TRP A CA 1
ATOM 901 C C . TRP A 1 117 ? -3.023 -4.703 10.095 1.00 98.56 117 TRP A C 1
ATOM 903 O O . TRP A 1 117 ? -3.541 -5.090 11.142 1.00 98.56 117 TRP A O 1
ATOM 913 N N . LYS A 1 118 ? -1.791 -4.181 10.068 1.00 98.38 118 LYS A N 1
ATOM 914 C CA . LYS A 1 118 ? -0.963 -4.034 11.272 1.00 98.38 118 LYS A CA 1
ATOM 915 C C . LYS A 1 118 ? -1.673 -3.200 12.332 1.00 98.38 118 LYS A C 1
ATOM 917 O O . LYS A 1 118 ? -1.649 -3.577 13.495 1.00 98.38 118 LYS A O 1
ATOM 922 N N . HIS A 1 119 ? -2.344 -2.113 11.962 1.00 98.50 119 HIS A N 1
ATOM 923 C CA . HIS A 1 119 ? -3.110 -1.323 12.922 1.00 98.50 119 HIS A CA 1
ATOM 924 C C . HIS A 1 119 ? -4.201 -2.136 13.612 1.00 98.50 119 HIS A C 1
ATOM 926 O O . HIS A 1 119 ? -4.251 -2.124 14.839 1.00 98.50 119 HIS A O 1
ATOM 932 N N . TYR A 1 120 ? -4.981 -2.921 12.861 1.00 98.75 120 TYR A N 1
ATOM 933 C CA . TYR A 1 120 ? -5.928 -3.853 13.471 1.00 98.75 120 TYR A CA 1
ATOM 934 C C . TYR A 1 120 ? -5.236 -4.848 14.415 1.00 98.75 120 TYR A C 1
ATOM 936 O O . TYR A 1 120 ? -5.729 -5.079 15.512 1.00 98.75 120 TYR A O 1
ATOM 944 N N . LEU A 1 121 ? -4.076 -5.406 14.052 1.00 98.56 121 LEU A N 1
ATOM 945 C CA . LEU A 1 121 ? -3.357 -6.324 14.945 1.00 98.56 121 LEU A CA 1
ATOM 946 C C . LEU A 1 121 ? -2.964 -5.670 16.281 1.00 98.56 121 LEU A C 1
ATOM 948 O O . LEU A 1 121 ? -3.010 -6.336 17.314 1.00 9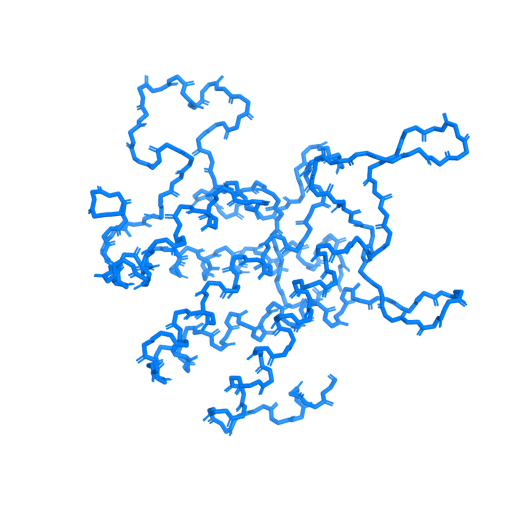8.56 121 LEU A O 1
ATOM 952 N N . TYR A 1 122 ? -2.619 -4.381 16.280 1.00 98.56 122 TYR A N 1
ATOM 953 C CA . TYR A 1 122 ? -2.300 -3.639 17.503 1.00 98.56 122 TYR A CA 1
ATOM 954 C C . TYR A 1 122 ? -3.538 -3.257 18.320 1.00 98.56 122 TYR A C 1
ATOM 956 O O . TYR A 1 122 ? -3.494 -3.321 19.547 1.00 98.56 122 TYR A O 1
ATOM 964 N N . THR A 1 123 ? -4.624 -2.834 17.671 1.00 98.31 123 THR A N 1
ATOM 965 C CA . THR A 1 123 ? -5.797 -2.269 18.361 1.00 98.31 123 THR A CA 1
ATOM 966 C C . THR A 1 123 ? -6.899 -3.286 18.634 1.00 98.31 123 THR A C 1
ATOM 968 O O . THR A 1 123 ? -7.702 -3.083 19.541 1.00 98.31 123 THR A O 1
ATOM 971 N N . GLN A 1 124 ? -6.951 -4.365 17.850 1.00 98.38 124 GLN A N 1
ATOM 972 C CA . GLN A 1 124 ? -8.052 -5.330 17.782 1.00 98.38 124 GLN A CA 1
ATOM 973 C C . GLN A 1 124 ? -9.421 -4.670 17.517 1.00 98.38 124 GLN A C 1
ATOM 975 O O . GLN A 1 124 ? -10.469 -5.235 17.836 1.00 98.38 124 GLN A O 1
ATOM 980 N N . ASP A 1 125 ? -9.433 -3.473 16.920 1.00 98.56 125 ASP A N 1
ATOM 981 C CA . ASP A 1 125 ? -10.657 -2.731 16.629 1.00 98.56 125 ASP A CA 1
ATOM 982 C C . ASP A 1 125 ? -11.383 -3.332 15.415 1.00 98.56 125 ASP A C 1
ATOM 984 O O . ASP A 1 125 ? -11.077 -3.049 14.253 1.00 98.56 125 ASP A O 1
ATOM 988 N N . GLN A 1 126 ? -12.383 -4.169 15.692 1.00 98.62 126 GLN A N 1
ATOM 989 C CA . GLN A 1 126 ? -13.204 -4.785 14.652 1.00 98.62 126 GLN A CA 1
ATOM 990 C C . GLN A 1 126 ? -14.095 -3.781 13.910 1.00 98.62 126 GLN A C 1
ATOM 992 O O . GLN A 1 126 ? -14.476 -4.052 12.773 1.00 98.62 126 GLN A O 1
ATOM 997 N N . GLN A 1 127 ? -14.430 -2.626 14.499 1.00 98.56 127 GLN A N 1
ATOM 998 C CA . GLN A 1 127 ? -15.196 -1.603 13.783 1.00 98.56 127 GLN A CA 1
ATOM 999 C C . GLN A 1 127 ? -14.329 -0.925 12.727 1.00 98.56 127 GLN A C 1
ATOM 1001 O O . GLN A 1 127 ? -14.784 -0.767 11.593 1.00 98.56 127 GLN A O 1
ATOM 1006 N N . PHE A 1 128 ? -13.088 -0.575 13.079 1.00 98.50 128 PHE A N 1
ATOM 1007 C CA . PHE A 1 128 ? -12.092 -0.107 12.116 1.00 98.50 128 PHE A CA 1
ATOM 1008 C C . PHE A 1 128 ? -11.874 -1.152 11.018 1.00 98.50 128 PHE A C 1
ATOM 1010 O O . PHE A 1 128 ? -11.970 -0.834 9.830 1.00 98.50 128 PHE A O 1
ATOM 1017 N N . LEU A 1 129 ? -11.653 -2.415 11.405 1.00 98.81 129 LEU A N 1
ATOM 1018 C CA . LEU A 1 129 ? -11.448 -3.495 10.443 1.00 98.81 129 LEU A CA 1
ATOM 1019 C C . LEU A 1 129 ? -12.645 -3.639 9.499 1.00 98.81 129 LEU A C 1
ATOM 1021 O O . LEU A 1 129 ? -12.446 -3.732 8.298 1.00 98.81 129 LEU A O 1
ATOM 1025 N N . ALA A 1 130 ? -13.880 -3.613 9.997 1.00 98.75 130 ALA A N 1
ATOM 1026 C CA . ALA A 1 130 ? -15.065 -3.767 9.156 1.00 98.75 130 ALA A CA 1
ATOM 1027 C C . ALA A 1 130 ? -15.299 -2.580 8.207 1.00 98.75 130 ALA A C 1
ATOM 1029 O O . ALA A 1 130 ? -15.697 -2.779 7.060 1.00 98.75 130 ALA A O 1
ATOM 1030 N N . LYS A 1 131 ? -15.094 -1.344 8.682 1.00 98.19 131 LYS A N 1
ATOM 1031 C CA . LYS A 1 131 ? -15.491 -0.124 7.956 1.00 98.19 131 LYS A CA 1
ATOM 1032 C C . LYS A 1 131 ? -14.419 0.415 7.019 1.00 98.19 131 LYS A C 1
ATOM 1034 O O . LYS A 1 131 ? -14.754 0.995 5.989 1.00 98.19 131 LYS A O 1
ATOM 1039 N N . GLU A 1 132 ? -13.154 0.257 7.385 1.00 97.06 132 GLU A N 1
ATOM 1040 C CA . GLU A 1 132 ? -12.023 0.841 6.662 1.00 97.06 132 GLU A CA 1
ATOM 1041 C C . GLU A 1 132 ? -11.025 -0.234 6.256 1.00 97.06 132 GLU A C 1
ATOM 1043 O O . GLU A 1 132 ? -10.635 -0.313 5.090 1.00 97.06 132 GLU A O 1
ATOM 1048 N N . GLY A 1 133 ? -10.653 -1.103 7.200 1.00 98.38 133 GLY A N 1
ATOM 1049 C CA . GLY A 1 133 ? -9.532 -2.002 6.991 1.00 98.38 133 GLY A CA 1
ATOM 1050 C C . GLY A 1 133 ? -9.774 -3.076 5.936 1.00 98.38 133 GLY A C 1
ATOM 1051 O O . GLY A 1 133 ? -8.994 -3.241 4.998 1.00 98.38 133 GLY A O 1
ATOM 1052 N N . TYR A 1 134 ? -10.883 -3.790 6.070 1.00 98.75 134 TYR A N 1
ATOM 1053 C CA . TYR A 1 134 ? -11.250 -4.895 5.205 1.00 98.75 134 TYR A CA 1
ATOM 1054 C C . TYR A 1 134 ? -11.588 -4.456 3.773 1.00 98.75 134 TYR A C 1
ATOM 1056 O O . TYR A 1 134 ? -11.080 -5.094 2.853 1.00 98.75 134 TYR A O 1
ATOM 1064 N N . PRO A 1 135 ? -12.342 -3.363 3.526 1.00 98.69 135 PRO A N 1
ATOM 1065 C CA . PRO A 1 135 ? -12.537 -2.856 2.166 1.00 98.69 135 PRO A CA 1
ATOM 1066 C C . PRO A 1 135 ? -11.223 -2.557 1.426 1.00 98.69 135 PRO A C 1
ATOM 1068 O O . PRO A 1 135 ? -11.081 -2.933 0.262 1.00 98.69 135 PRO A O 1
ATOM 1071 N N . LEU A 1 136 ? -10.240 -1.947 2.104 1.00 98.69 136 LEU A N 1
ATOM 1072 C CA . LEU A 1 136 ? -8.919 -1.662 1.529 1.00 98.69 136 LEU A CA 1
ATOM 1073 C C . LEU A 1 136 ? -8.139 -2.942 1.207 1.00 98.69 136 LEU A C 1
ATOM 1075 O O . LEU A 1 136 ? -7.628 -3.083 0.093 1.00 98.69 136 LEU A O 1
ATOM 1079 N N . LEU A 1 137 ? -8.101 -3.879 2.160 1.00 98.81 137 LEU A N 1
ATOM 1080 C CA . LEU A 1 137 ? -7.483 -5.199 2.006 1.00 98.81 137 LEU A CA 1
ATOM 1081 C C . LEU A 1 137 ? -8.095 -5.974 0.837 1.00 98.81 137 LEU A C 1
ATOM 1083 O O . LEU A 1 137 ? -7.379 -6.373 -0.077 1.00 98.81 137 LEU A O 1
ATOM 1087 N N . LYS A 1 138 ? -9.424 -6.115 0.815 1.00 98.81 138 LYS A N 1
ATOM 1088 C CA . LYS A 1 138 ? -10.163 -6.818 -0.239 1.00 98.81 138 LYS A CA 1
ATOM 1089 C C . LYS A 1 138 ? -9.934 -6.189 -1.610 1.00 98.81 138 LYS A C 1
ATOM 1091 O O . LYS A 1 138 ? -9.708 -6.915 -2.577 1.00 98.81 138 LYS A O 1
ATOM 1096 N N . GLY A 1 139 ? -9.964 -4.859 -1.703 1.00 98.75 139 GLY A N 1
ATOM 1097 C CA . GLY A 1 139 ? -9.712 -4.143 -2.953 1.00 98.75 139 GLY A CA 1
ATOM 1098 C C . GLY A 1 139 ? -8.309 -4.407 -3.508 1.00 98.75 139 GLY A C 1
ATOM 1099 O O . GLY A 1 139 ? -8.165 -4.679 -4.699 1.00 98.75 139 GLY A O 1
ATOM 1100 N N . ASN A 1 140 ? -7.283 -4.401 -2.653 1.00 98.75 140 ASN A N 1
ATOM 1101 C CA . ASN A 1 140 ? -5.911 -4.670 -3.084 1.00 98.75 140 ASN A CA 1
ATOM 1102 C C . ASN A 1 140 ? -5.666 -6.163 -3.371 1.00 98.75 140 AS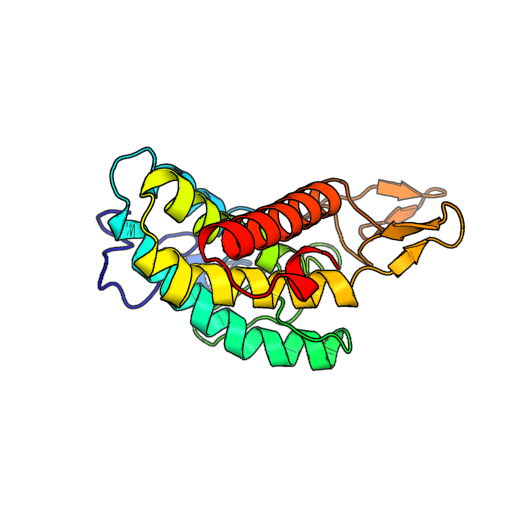N A C 1
ATOM 1104 O O . ASN A 1 140 ? -5.038 -6.502 -4.369 1.00 98.75 140 ASN A O 1
ATOM 1108 N N . ALA A 1 141 ? -6.230 -7.066 -2.564 1.00 98.81 141 ALA A N 1
ATOM 1109 C CA . ALA A 1 141 ? -6.201 -8.505 -2.823 1.00 98.81 141 ALA A CA 1
ATOM 1110 C C . ALA A 1 141 ? -6.880 -8.862 -4.153 1.00 98.81 141 ALA A C 1
ATOM 1112 O O . ALA A 1 141 ? -6.378 -9.700 -4.894 1.00 98.81 141 ALA A O 1
ATOM 1113 N N . THR A 1 142 ? -7.980 -8.184 -4.495 1.00 98.81 142 THR A N 1
ATOM 1114 C CA . THR A 1 142 ? -8.656 -8.355 -5.791 1.00 98.81 142 THR A CA 1
ATOM 1115 C C . THR A 1 142 ? -7.734 -7.982 -6.952 1.00 98.81 142 THR A C 1
ATOM 1117 O O . THR A 1 142 ? -7.685 -8.710 -7.939 1.00 98.81 142 THR A O 1
ATOM 1120 N N . PHE A 1 143 ? -6.972 -6.890 -6.821 1.00 98.81 143 PHE A N 1
ATOM 1121 C CA . PHE A 1 143 ? -5.954 -6.533 -7.808 1.00 98.81 143 PHE A CA 1
ATOM 1122 C C . PHE A 1 143 ? -4.876 -7.612 -7.919 1.00 98.81 143 PHE A C 1
ATOM 1124 O O . PHE A 1 143 ? -4.572 -8.046 -9.023 1.00 98.81 143 PHE A O 1
ATOM 1131 N N . LEU A 1 144 ? -4.341 -8.095 -6.793 1.00 98.56 144 LEU A N 1
ATOM 1132 C CA . LEU A 1 144 ? -3.319 -9.145 -6.793 1.00 98.56 144 LEU A CA 1
ATOM 1133 C C . LEU A 1 144 ? -3.801 -10.433 -7.473 1.00 98.56 144 LEU A C 1
ATOM 1135 O O . LEU A 1 144 ? -3.046 -11.019 -8.241 1.00 98.56 144 LEU A O 1
ATOM 1139 N N . LEU A 1 145 ? -5.043 -10.860 -7.228 1.00 98.25 145 LEU A N 1
ATOM 1140 C CA . LEU A 1 145 ? -5.611 -12.062 -7.848 1.00 98.25 145 LEU A CA 1
ATOM 1141 C C . LEU A 1 145 ? -5.724 -11.947 -9.377 1.00 98.25 145 LEU A C 1
ATOM 1143 O O . LEU A 1 145 ? -5.515 -12.941 -10.065 1.00 98.25 145 LEU A O 1
ATOM 1147 N N . ASP A 1 146 ? -6.014 -10.754 -9.905 1.00 98.31 146 ASP A N 1
ATOM 1148 C CA . ASP A 1 146 ? -6.057 -10.508 -11.355 1.00 98.31 146 ASP A CA 1
ATOM 1149 C C . ASP A 1 146 ? -4.662 -10.265 -11.956 1.00 98.31 146 ASP A C 1
ATOM 1151 O O . ASP A 1 146 ? -4.415 -10.600 -13.114 1.00 98.31 146 ASP A O 1
ATOM 1155 N N . PHE A 1 147 ? -3.748 -9.681 -11.177 1.00 98.12 147 PHE A N 1
ATOM 1156 C CA . PHE A 1 147 ? -2.397 -9.328 -11.613 1.00 98.12 147 PHE A CA 1
ATOM 1157 C C . PHE A 1 147 ? -1.433 -10.523 -11.612 1.00 98.12 147 PHE A C 1
ATOM 1159 O O . PHE A 1 147 ? -0.465 -10.549 -12.373 1.00 98.12 147 PHE A O 1
ATOM 1166 N N . LEU A 1 148 ? -1.674 -11.519 -10.756 1.00 97.94 148 LEU A N 1
ATOM 1167 C CA . LEU A 1 148 ? -0.906 -12.759 -10.729 1.00 97.94 148 LEU A CA 1
ATOM 1168 C C . LEU A 1 148 ? -1.154 -13.576 -12.002 1.00 97.94 148 LEU A C 1
ATOM 1170 O O . LEU A 1 148 ? -2.283 -13.920 -12.343 1.00 97.94 148 LEU A O 1
ATOM 1174 N N . VAL A 1 149 ? -0.073 -13.972 -12.669 1.00 97.50 149 VAL A N 1
ATOM 1175 C CA . VAL A 1 149 ? -0.119 -14.802 -13.879 1.00 97.50 149 VAL A CA 1
ATOM 1176 C C . VAL A 1 149 ? 0.634 -16.105 -13.667 1.00 97.50 149 VAL A C 1
ATOM 1178 O O . VAL A 1 149 ? 1.580 -16.178 -12.888 1.00 97.50 149 VAL A O 1
ATOM 1181 N N . LYS A 1 150 ? 0.232 -17.165 -14.369 1.00 97.81 150 LYS A N 1
ATOM 1182 C CA . LYS A 1 150 ? 0.926 -18.453 -14.297 1.00 97.81 150 LYS A CA 1
ATOM 1183 C C . LYS A 1 150 ? 2.224 -18.400 -15.103 1.00 97.81 150 LYS A C 1
ATOM 1185 O O . LYS A 1 150 ? 2.181 -18.209 -16.317 1.00 97.81 150 LYS A O 1
ATOM 1190 N N . ASP A 1 151 ? 3.363 -18.616 -14.453 1.00 96.81 151 ASP A N 1
ATOM 1191 C CA . ASP A 1 151 ? 4.646 -18.758 -15.141 1.00 96.81 151 ASP A CA 1
ATOM 1192 C C . ASP A 1 151 ? 4.635 -20.038 -15.999 1.00 96.81 151 ASP A C 1
ATOM 1194 O O . ASP A 1 151 ? 4.394 -21.127 -15.466 1.00 96.81 151 ASP A O 1
ATOM 1198 N N . PRO A 1 152 ? 4.901 -19.957 -17.316 1.00 96.19 152 PRO A N 1
ATOM 1199 C CA . PRO A 1 152 ? 4.858 -21.119 -18.201 1.00 96.19 152 PRO A CA 1
ATOM 1200 C C . PRO A 1 152 ? 5.929 -22.173 -17.889 1.00 96.19 152 PRO A C 1
ATOM 1202 O O . PRO A 1 152 ? 5.769 -23.322 -18.292 1.00 96.19 152 PRO A O 1
ATOM 1205 N N . ASN A 1 153 ? 7.007 -21.809 -17.186 1.00 95.19 153 ASN A N 1
ATOM 1206 C CA . ASN A 1 153 ? 8.111 -22.728 -16.904 1.00 95.19 153 ASN A CA 1
ATOM 1207 C C . ASN A 1 153 ? 7.886 -23.533 -15.619 1.00 95.19 153 ASN A C 1
ATOM 1209 O O . ASN A 1 153 ? 8.111 -24.741 -15.596 1.00 95.19 153 ASN A O 1
ATOM 1213 N N . SER A 1 154 ? 7.458 -22.867 -14.546 1.00 95.94 154 SER A N 1
ATOM 1214 C CA . SER A 1 154 ? 7.276 -23.471 -13.222 1.00 95.94 154 SER A CA 1
ATOM 1215 C C . SER A 1 154 ? 5.824 -23.805 -12.888 1.00 95.94 154 SER A C 1
ATOM 1217 O O . SER A 1 154 ? 5.567 -24.639 -12.024 1.00 95.94 154 SER A O 1
ATOM 1219 N N . GLY A 1 155 ? 4.862 -23.160 -13.550 1.00 96.38 155 GLY A N 1
ATOM 1220 C CA . GLY A 1 155 ? 3.441 -23.277 -13.247 1.00 96.38 155 GLY A CA 1
ATOM 1221 C C . GLY A 1 155 ? 2.991 -22.542 -11.980 1.00 96.38 155 GLY A C 1
ATOM 1222 O O . GLY A 1 155 ? 1.801 -22.605 -11.666 1.00 96.38 155 GLY A O 1
ATOM 1223 N N . TYR A 1 156 ? 3.889 -21.852 -11.269 1.00 96.56 156 TYR A N 1
ATOM 1224 C CA . TYR A 1 156 ? 3.533 -21.005 -10.130 1.00 96.56 156 TYR A CA 1
ATOM 1225 C C . TYR A 1 156 ? 2.882 -19.699 -10.582 1.00 96.56 156 TYR A C 1
ATOM 1227 O O . TYR A 1 156 ? 3.108 -19.226 -11.695 1.00 96.56 156 TYR A O 1
ATOM 1235 N N . LEU A 1 157 ? 2.095 -19.100 -9.690 1.00 97.56 157 LEU A N 1
ATOM 1236 C CA . LEU A 1 157 ? 1.621 -17.733 -9.864 1.00 97.56 157 LEU A CA 1
ATOM 1237 C C . LEU A 1 157 ? 2.758 -16.754 -9.561 1.00 97.56 157 LEU A C 1
ATOM 1239 O O . LEU A 1 157 ? 3.410 -16.848 -8.520 1.00 97.56 157 LEU A O 1
ATOM 1243 N N . VAL A 1 158 ? 2.993 -15.829 -10.486 1.00 98.06 158 VAL A N 1
ATOM 1244 C CA . VAL A 1 158 ? 4.038 -14.807 -10.434 1.00 98.06 158 VAL A CA 1
ATOM 1245 C C . VAL A 1 158 ? 3.439 -13.427 -10.688 1.00 98.06 158 VAL A C 1
ATOM 1247 O O . VAL A 1 158 ? 2.519 -13.288 -11.491 1.00 98.06 158 VAL A O 1
ATOM 1250 N N . THR A 1 159 ? 3.949 -12.402 -10.009 1.00 97.50 159 THR A N 1
ATOM 1251 C CA . THR A 1 159 ? 3.630 -11.004 -10.318 1.00 97.50 159 THR A CA 1
ATOM 1252 C C . THR A 1 159 ? 4.521 -10.512 -11.453 1.00 97.50 159 THR A C 1
ATOM 1254 O O . THR A 1 159 ? 5.608 -11.052 -11.681 1.00 97.50 159 THR A O 1
ATOM 1257 N N . GLY A 1 160 ? 4.098 -9.448 -12.128 1.00 93.69 160 GLY A N 1
ATOM 1258 C CA . GLY A 1 160 ? 4.976 -8.642 -12.966 1.00 93.69 160 GLY A CA 1
ATOM 1259 C C . GLY A 1 160 ? 4.494 -8.438 -14.406 1.00 93.69 160 GLY A C 1
ATOM 1260 O O . GLY A 1 160 ? 3.439 -8.943 -14.788 1.00 93.69 160 GLY A O 1
ATOM 1261 N N . PRO A 1 161 ? 5.266 -7.685 -15.213 1.00 93.44 161 PRO A N 1
ATOM 1262 C CA . PRO A 1 161 ? 6.615 -7.194 -14.909 1.00 93.44 161 PRO A CA 1
ATOM 1263 C C . PRO A 1 161 ? 6.641 -6.183 -13.753 1.00 93.44 161 PRO A C 1
ATOM 1265 O O . PRO A 1 161 ? 5.800 -5.293 -13.680 1.00 93.44 161 PRO A O 1
ATOM 1268 N N . CYS A 1 162 ? 7.602 -6.347 -12.845 1.00 95.12 162 CYS A N 1
ATOM 1269 C CA . CYS A 1 162 ? 7.802 -5.507 -11.663 1.00 95.12 162 CYS A CA 1
ATOM 1270 C C . CYS A 1 162 ? 9.305 -5.332 -11.400 1.00 95.12 162 CYS A C 1
ATOM 1272 O O . CYS A 1 162 ? 10.125 -6.029 -12.001 1.00 95.12 162 CYS A O 1
ATOM 1274 N N . ILE A 1 163 ? 9.680 -4.421 -10.507 1.00 96.25 163 ILE A N 1
ATOM 1275 C CA . ILE A 1 163 ? 11.065 -4.203 -10.082 1.00 96.25 163 ILE A CA 1
ATOM 1276 C C . ILE A 1 163 ? 11.286 -4.657 -8.639 1.00 96.25 163 ILE A C 1
ATOM 1278 O O . ILE A 1 163 ? 10.392 -4.583 -7.804 1.00 96.25 163 ILE A O 1
ATOM 1282 N N . SER A 1 164 ? 12.515 -5.065 -8.319 1.00 96.38 164 SER A N 1
ATOM 1283 C CA . SER A 1 164 ? 13.010 -4.901 -6.948 1.00 96.38 164 SER A CA 1
ATOM 1284 C C . SER A 1 164 ? 13.341 -3.416 -6.808 1.00 96.38 164 SER A C 1
ATOM 1286 O O . SER A 1 164 ? 14.229 -2.993 -7.552 1.00 96.38 164 SER A O 1
ATOM 1288 N N . PRO A 1 165 ? 12.651 -2.640 -5.946 1.00 95.00 165 PRO A N 1
ATOM 1289 C CA . PRO A 1 165 ? 12.734 -1.181 -5.953 1.00 95.00 165 PRO A CA 1
ATOM 1290 C C . PRO A 1 165 ? 14.166 -0.664 -6.097 1.00 95.00 165 PRO A C 1
ATOM 1292 O O . PRO A 1 165 ? 15.054 -1.059 -5.340 1.00 95.00 165 PRO A O 1
ATOM 1295 N N . GLU A 1 166 ? 14.374 0.131 -7.149 1.00 93.62 166 GLU A N 1
ATOM 1296 C CA . GLU A 1 166 ? 15.630 0.809 -7.495 1.00 93.62 166 GLU A CA 1
ATOM 1297 C C . GLU A 1 166 ? 16.877 -0.088 -7.605 1.00 93.62 166 GLU A C 1
ATOM 1299 O O . GLU A 1 166 ? 18.007 0.377 -7.448 1.00 93.62 166 GLU A O 1
ATOM 1304 N N . ASN A 1 167 ? 16.699 -1.381 -7.885 1.00 95.19 167 ASN A N 1
ATOM 1305 C CA . ASN A 1 167 ? 17.802 -2.319 -8.047 1.00 95.19 167 ASN A CA 1
ATOM 1306 C C . ASN A 1 167 ? 17.906 -2.857 -9.480 1.00 95.19 167 ASN A C 1
ATOM 1308 O O . ASN A 1 167 ? 16.921 -2.983 -10.209 1.00 95.19 167 ASN A O 1
ATOM 1312 N N . TRP A 1 168 ? 19.124 -3.248 -9.859 1.00 94.75 168 TRP A N 1
ATOM 1313 C CA . TRP A 1 168 ? 19.430 -3.840 -11.156 1.00 94.75 168 TRP A CA 1
ATOM 1314 C C . TRP A 1 168 ? 20.108 -5.196 -11.005 1.00 94.75 168 TRP A C 1
ATOM 1316 O O . TRP A 1 168 ? 20.823 -5.467 -10.040 1.00 94.75 168 TRP A O 1
ATOM 1326 N N . PHE A 1 169 ? 19.925 -6.045 -12.009 1.00 94.62 169 PHE A N 1
ATOM 1327 C CA . PHE A 1 169 ? 20.610 -7.325 -12.129 1.00 94.62 169 PHE A CA 1
ATOM 1328 C C . PHE A 1 169 ? 21.190 -7.502 -13.533 1.00 94.62 169 PHE A C 1
ATOM 1330 O O . PHE A 1 169 ? 20.720 -6.909 -14.504 1.00 94.62 169 PHE A O 1
ATOM 1337 N N . ILE A 1 170 ? 22.229 -8.334 -13.648 1.00 96.50 170 ILE A N 1
ATOM 1338 C CA . ILE A 1 170 ? 22.863 -8.640 -14.932 1.00 96.50 170 ILE A CA 1
ATOM 1339 C C . ILE A 1 170 ? 22.253 -9.910 -15.520 1.00 96.50 170 ILE A C 1
ATOM 1341 O O . ILE A 1 170 ? 22.331 -10.982 -14.922 1.00 96.50 170 ILE A O 1
ATOM 1345 N N . TYR A 1 171 ? 21.709 -9.811 -16.731 1.00 94.31 171 TYR A N 1
ATOM 1346 C CA . TYR A 1 171 ? 21.240 -10.953 -17.510 1.00 94.31 171 TYR A CA 1
ATOM 1347 C C . TYR A 1 171 ? 21.894 -10.942 -18.890 1.00 94.31 171 TYR A C 1
ATOM 1349 O O . TYR A 1 171 ? 21.787 -9.969 -19.631 1.00 94.31 171 TYR A O 1
ATOM 1357 N N . LYS A 1 172 ? 22.614 -12.020 -19.231 1.00 96.00 172 LYS A N 1
ATOM 1358 C CA . LYS A 1 172 ? 23.360 -12.149 -20.503 1.00 96.00 172 LYS A CA 1
ATOM 1359 C C . LYS A 1 172 ? 24.263 -10.936 -20.812 1.00 96.00 172 LYS A C 1
ATOM 1361 O O . LYS A 1 172 ? 24.377 -10.514 -21.958 1.00 96.00 172 LYS A O 1
ATOM 1366 N N . GLY A 1 173 ? 24.899 -10.376 -19.780 1.00 96.38 173 GLY A N 1
ATOM 1367 C CA . GLY A 1 173 ? 25.802 -9.224 -19.898 1.00 96.38 173 GLY A CA 1
ATOM 1368 C C . GLY A 1 173 ? 25.116 -7.856 -19.982 1.00 96.38 173 GLY A C 1
ATOM 1369 O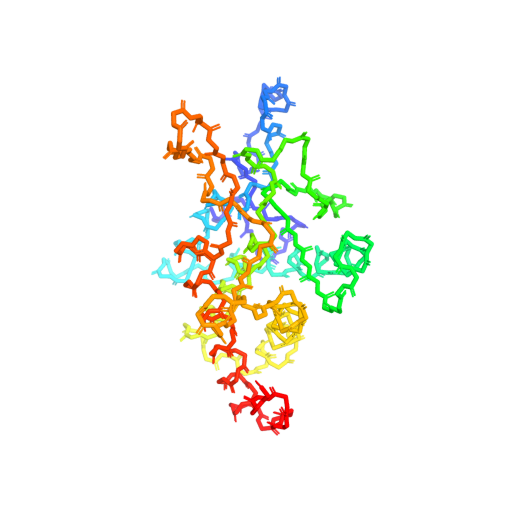 O . GLY A 1 173 ? 25.812 -6.854 -20.107 1.00 96.38 173 GLY A O 1
ATOM 1370 N N . GLN A 1 174 ? 23.784 -7.789 -19.894 1.00 95.56 174 GLN A N 1
ATOM 1371 C CA . GLN A 1 174 ? 23.019 -6.539 -19.898 1.00 95.56 174 GLN A CA 1
ATOM 1372 C C . GLN A 1 174 ? 22.455 -6.231 -18.510 1.00 95.56 174 GLN A C 1
ATOM 1374 O O . GLN A 1 174 ? 22.035 -7.142 -17.797 1.00 95.56 174 GLN A O 1
ATOM 1379 N N . SER A 1 175 ? 22.433 -4.946 -18.148 1.00 94.75 175 SER A N 1
ATOM 1380 C CA . SER A 1 175 ? 21.777 -4.463 -16.929 1.00 94.75 175 SER A CA 1
ATOM 1381 C C . SER A 1 175 ? 20.269 -4.347 -17.149 1.00 94.75 175 SER A C 1
ATOM 1383 O O . SER A 1 175 ? 19.832 -3.677 -18.084 1.00 94.75 175 SER A O 1
ATOM 1385 N N . MET A 1 176 ? 19.488 -5.000 -16.291 1.00 94.12 176 MET A N 1
ATOM 1386 C CA . MET A 1 176 ? 18.026 -5.070 -16.336 1.00 94.12 176 MET A CA 1
ATOM 1387 C C . MET A 1 176 ? 17.453 -4.687 -14.965 1.00 94.12 176 MET A C 1
ATOM 1389 O O . MET A 1 176 ? 18.080 -4.958 -13.945 1.00 94.12 176 MET A O 1
ATOM 1393 N N . GLY A 1 177 ? 16.270 -4.066 -14.938 1.00 92.31 177 GLY A N 1
ATOM 1394 C CA . GLY A 1 177 ? 15.583 -3.685 -13.690 1.00 92.31 177 GLY A CA 1
ATOM 1395 C C . GLY A 1 177 ? 14.275 -4.441 -13.436 1.00 92.31 177 GLY A C 1
ATOM 1396 O O . GLY A 1 177 ? 13.940 -4.722 -12.290 1.00 92.31 177 GLY A O 1
ATOM 1397 N N . ALA A 1 178 ? 13.551 -4.816 -14.497 1.00 94.88 178 ALA A N 1
ATOM 1398 C CA . ALA A 1 178 ? 12.267 -5.502 -14.382 1.00 94.88 178 ALA A CA 1
ATOM 1399 C C . ALA A 1 178 ? 12.405 -7.027 -14.484 1.00 94.88 178 ALA A C 1
ATOM 1401 O O . ALA A 1 178 ? 13.151 -7.545 -15.320 1.00 94.88 178 ALA A O 1
ATOM 1402 N N . SER A 1 179 ? 11.644 -7.744 -13.664 1.00 95.06 179 SER A N 1
ATOM 1403 C CA . SER A 1 179 ? 11.541 -9.201 -13.658 1.00 95.06 179 SER A CA 1
ATOM 1404 C C . SER A 1 179 ? 10.126 -9.659 -13.280 1.00 95.06 179 SER A C 1
ATOM 1406 O O . SER A 1 179 ? 9.252 -8.853 -12.956 1.00 95.06 179 SER A O 1
ATOM 1408 N N . MET A 1 180 ? 9.890 -10.969 -13.375 1.00 96.38 180 MET A N 1
ATOM 1409 C CA . MET A 1 180 ? 8.689 -11.607 -12.834 1.00 96.38 180 MET A CA 1
ATOM 1410 C C . MET A 1 180 ? 8.978 -12.075 -11.408 1.00 96.38 180 MET A C 1
ATOM 1412 O O . MET A 1 180 ? 10.028 -12.670 -11.164 1.00 96.38 180 MET A O 1
ATOM 1416 N N . MET A 1 181 ? 8.044 -11.829 -10.493 1.00 96.50 181 MET A N 1
ATOM 1417 C CA . MET A 1 181 ? 8.114 -12.190 -9.075 1.00 96.50 181 MET A CA 1
ATOM 1418 C C . MET A 1 181 ? 9.445 -11.817 -8.383 1.00 96.50 181 MET A C 1
ATOM 1420 O O . MET A 1 181 ? 10.153 -12.699 -7.882 1.00 96.50 181 MET A O 1
ATOM 1424 N N . PRO A 1 182 ? 9.808 -10.519 -8.302 1.00 96.44 182 PRO A N 1
ATOM 1425 C CA . PRO A 1 182 ? 10.799 -10.066 -7.328 1.00 96.44 182 PRO A CA 1
ATOM 1426 C C . PRO A 1 182 ? 10.470 -10.582 -5.913 1.00 96.44 182 PRO A C 1
ATOM 1428 O O . PRO A 1 182 ? 9.308 -10.732 -5.539 1.00 96.44 182 PRO A O 1
ATOM 1431 N N . THR A 1 183 ? 11.480 -10.838 -5.077 1.00 97.31 183 THR A N 1
ATOM 1432 C CA . THR A 1 183 ? 11.243 -11.395 -3.727 1.00 97.31 183 THR A CA 1
ATOM 1433 C C . THR A 1 183 ? 10.356 -10.496 -2.858 1.00 97.31 183 THR A C 1
ATOM 1435 O O . THR A 1 183 ? 9.559 -11.014 -2.074 1.00 97.31 183 THR A O 1
ATOM 1438 N N . GLY A 1 184 ? 10.479 -9.171 -3.005 1.00 97.19 184 GLY A N 1
ATOM 1439 C CA . GLY A 1 184 ? 9.622 -8.200 -2.319 1.00 97.19 184 GLY A CA 1
ATOM 1440 C C . GLY A 1 184 ? 8.150 -8.388 -2.679 1.00 97.19 184 GLY A C 1
ATOM 1441 O O . GLY A 1 184 ? 7.314 -8.495 -1.782 1.00 97.19 184 GLY A O 1
ATOM 1442 N N . ASP A 1 185 ? 7.852 -8.558 -3.969 1.00 97.88 185 ASP A N 1
ATOM 1443 C CA . ASP A 1 185 ? 6.496 -8.824 -4.444 1.00 97.88 185 ASP A CA 1
ATOM 1444 C C . ASP A 1 185 ? 5.901 -10.073 -3.809 1.00 97.88 185 ASP A C 1
ATOM 1446 O O . ASP A 1 185 ? 4.774 -10.046 -3.319 1.00 97.88 185 ASP A O 1
ATOM 1450 N N . ARG A 1 186 ? 6.675 -11.164 -3.767 1.00 97.62 186 ARG A N 1
ATOM 1451 C CA . ARG A 1 186 ? 6.224 -12.421 -3.162 1.00 97.62 186 ARG A CA 1
ATOM 1452 C C . ARG A 1 186 ? 5.794 -12.217 -1.713 1.00 97.62 186 ARG A C 1
ATOM 1454 O O . ARG A 1 186 ? 4.773 -12.760 -1.297 1.00 97.62 186 ARG A O 1
ATOM 1461 N N . GLN A 1 187 ? 6.584 -11.464 -0.948 1.00 98.31 187 GLN A N 1
ATOM 1462 C CA . GLN A 1 187 ? 6.308 -11.211 0.461 1.00 98.31 187 GLN A CA 1
ATOM 1463 C C . GLN A 1 187 ? 5.051 -10.358 0.639 1.00 98.31 187 GLN A C 1
ATOM 1465 O O . GLN A 1 187 ? 4.193 -10.707 1.447 1.00 98.31 187 GLN A O 1
ATOM 1470 N N . LEU A 1 188 ? 4.924 -9.278 -0.133 1.00 98.56 188 LEU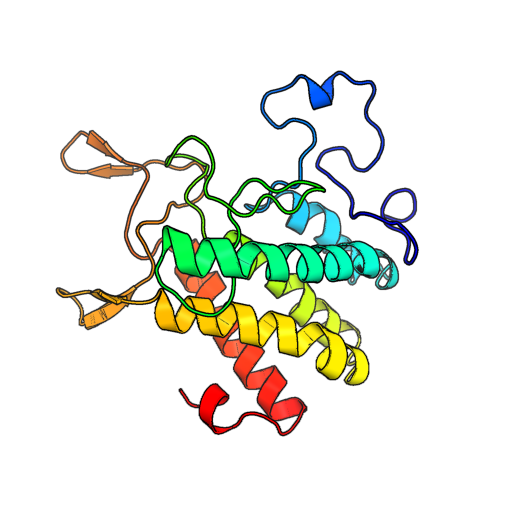 A N 1
ATOM 1471 C CA . LEU A 1 188 ? 3.781 -8.371 -0.061 1.00 98.56 188 LEU A CA 1
ATOM 1472 C C . LEU A 1 188 ? 2.487 -9.042 -0.528 1.00 98.56 188 LEU A C 1
ATOM 1474 O O . LEU A 1 188 ? 1.465 -8.936 0.148 1.00 98.56 188 LEU A O 1
ATOM 1478 N N . ALA A 1 189 ? 2.533 -9.789 -1.632 1.00 98.38 189 ALA A N 1
ATOM 1479 C CA . ALA A 1 189 ? 1.384 -10.539 -2.124 1.00 98.38 189 ALA A CA 1
ATOM 1480 C C . ALA A 1 189 ? 0.925 -11.580 -1.095 1.00 98.38 189 ALA A C 1
ATOM 1482 O O . ALA A 1 189 ? -0.259 -11.649 -0.769 1.00 98.38 189 ALA A O 1
ATOM 1483 N N . TYR A 1 190 ? 1.863 -12.345 -0.525 1.00 98.25 190 TYR A N 1
ATOM 1484 C CA . TYR A 1 190 ? 1.550 -13.300 0.535 1.00 98.25 190 TYR A CA 1
ATOM 1485 C C . TYR A 1 190 ? 0.938 -12.616 1.764 1.00 98.25 190 TYR A C 1
ATOM 1487 O O . TYR A 1 190 ? -0.076 -13.090 2.281 1.00 98.25 190 TYR A O 1
ATOM 1495 N N . GLU A 1 191 ? 1.525 -11.507 2.226 1.00 98.44 191 GLU A N 1
ATOM 1496 C CA . GLU A 1 191 ? 1.037 -10.757 3.385 1.00 98.44 191 GLU A CA 1
ATOM 1497 C C . GLU A 1 191 ? -0.391 -10.261 3.155 1.00 98.44 191 GLU A C 1
ATOM 1499 O O . GLU A 1 191 ? -1.252 -10.505 4.000 1.00 98.44 191 GLU A O 1
ATOM 1504 N N . ILE A 1 192 ? -0.684 -9.639 2.011 1.00 98.56 192 ILE A N 1
ATOM 1505 C CA . ILE A 1 192 ? -2.011 -9.078 1.739 1.00 98.56 192 ILE A CA 1
ATOM 1506 C C . ILE A 1 192 ? -3.065 -10.155 1.514 1.00 98.56 192 ILE A C 1
ATOM 1508 O O . ILE A 1 192 ? -4.143 -10.059 2.105 1.00 98.56 192 ILE A O 1
ATOM 1512 N N . LEU A 1 193 ? -2.773 -11.201 0.740 1.00 98.62 193 LEU A N 1
ATOM 1513 C CA . LEU A 1 193 ? -3.720 -12.303 0.542 1.00 98.62 193 LEU A CA 1
ATOM 1514 C C . LEU A 1 193 ? -4.036 -12.995 1.879 1.00 98.62 193 LEU A C 1
ATOM 1516 O O . LEU A 1 193 ? -5.203 -13.157 2.239 1.00 98.62 193 LEU A O 1
ATOM 1520 N N . SER A 1 194 ? -3.008 -13.291 2.683 1.00 98.50 194 SER A N 1
ATOM 1521 C CA . SER A 1 194 ? -3.176 -13.925 3.999 1.00 98.50 194 SER A CA 1
ATOM 1522 C C . SER A 1 194 ? -3.943 -13.042 4.982 1.00 98.50 194 SER A C 1
ATOM 1524 O O . SER A 1 194 ? -4.804 -13.528 5.718 1.00 98.50 194 SER A O 1
ATOM 1526 N N . SER A 1 195 ? -3.633 -11.745 5.014 1.00 98.56 195 SER A N 1
ATOM 1527 C CA . SER A 1 195 ? -4.279 -10.780 5.911 1.00 98.56 195 SER A CA 1
ATOM 1528 C C . SER A 1 195 ? -5.736 -10.548 5.524 1.00 98.56 195 SER A C 1
ATOM 1530 O O . SER A 1 195 ? -6.597 -10.442 6.392 1.00 98.56 195 SER A O 1
ATOM 1532 N N . THR A 1 196 ? -6.037 -10.544 4.224 1.00 98.81 196 THR A N 1
ATOM 1533 C CA . THR A 1 196 ? -7.406 -10.405 3.717 1.00 98.81 196 THR A CA 1
ATOM 1534 C C . THR A 1 196 ? -8.262 -11.613 4.087 1.00 98.81 196 THR A C 1
ATOM 1536 O O . THR A 1 196 ? -9.371 -11.434 4.590 1.00 98.81 196 THR A O 1
ATOM 1539 N N . ALA A 1 197 ? -7.740 -12.834 3.926 1.00 98.69 197 ALA A N 1
ATOM 1540 C CA . ALA A 1 197 ? -8.435 -14.052 4.344 1.00 98.69 197 ALA A CA 1
ATOM 1541 C C . ALA A 1 197 ? -8.673 -14.087 5.867 1.00 98.69 197 ALA A C 1
ATOM 1543 O O . ALA A 1 197 ? -9.760 -14.435 6.332 1.00 98.69 197 ALA A O 1
ATOM 1544 N N . GLN A 1 198 ? -7.684 -13.665 6.663 1.00 98.69 198 GLN A N 1
ATOM 1545 C CA . GLN A 1 198 ? -7.832 -13.558 8.118 1.00 98.69 198 GLN A CA 1
ATOM 1546 C C . GLN A 1 198 ? -8.872 -12.510 8.520 1.00 98.69 198 GLN A C 1
ATOM 1548 O O . GLN A 1 198 ? -9.718 -12.791 9.368 1.00 98.69 198 GLN A O 1
ATOM 1553 N N . ALA A 1 199 ? -8.851 -11.330 7.901 1.00 98.75 199 ALA A N 1
ATOM 1554 C CA . ALA A 1 199 ? -9.826 -10.277 8.154 1.00 98.75 199 ALA A CA 1
ATOM 1555 C C . ALA A 1 199 ? -11.255 -10.727 7.804 1.00 98.75 199 ALA A C 1
ATOM 1557 O O . ALA A 1 199 ? -12.165 -10.545 8.611 1.00 98.75 199 ALA A O 1
ATOM 1558 N N . ALA A 1 200 ? -11.437 -11.390 6.657 1.00 98.69 200 ALA A N 1
ATOM 1559 C CA . ALA A 1 200 ? -12.714 -11.970 6.244 1.00 98.69 200 ALA A CA 1
ATOM 1560 C C . ALA A 1 200 ? -13.242 -12.974 7.282 1.00 98.69 200 ALA A C 1
ATOM 1562 O O . ALA A 1 200 ? -14.391 -12.882 7.716 1.00 98.69 200 ALA A O 1
ATOM 1563 N N . LYS A 1 201 ? -12.372 -13.874 7.762 1.00 98.38 201 LYS A N 1
ATOM 1564 C CA . LYS A 1 201 ? -12.701 -14.851 8.808 1.00 98.38 201 LYS A CA 1
ATOM 1565 C C . LYS A 1 201 ? -13.093 -14.194 10.133 1.00 98.38 201 LYS A C 1
ATOM 1567 O O . LYS A 1 201 ? -14.052 -14.633 10.759 1.00 98.38 201 LYS A O 1
ATOM 1572 N N . ILE A 1 202 ? -12.359 -13.170 10.568 1.00 98.56 202 ILE A N 1
ATOM 1573 C CA . ILE A 1 202 ? -12.638 -12.434 11.813 1.00 98.56 202 ILE A CA 1
ATOM 1574 C C . ILE A 1 202 ? -14.006 -11.754 11.747 1.00 98.56 202 ILE A C 1
ATOM 1576 O O . ILE A 1 202 ? -14.753 -11.782 12.721 1.00 98.56 202 ILE A O 1
ATOM 1580 N N . LEU A 1 203 ? -14.334 -11.166 10.597 1.00 98.62 203 LEU A N 1
ATOM 1581 C CA . LEU A 1 203 ? -15.593 -10.460 10.381 1.00 98.62 203 LEU A CA 1
ATOM 1582 C C . LEU A 1 203 ? -16.763 -11.391 10.018 1.00 98.62 203 LEU A C 1
ATOM 1584 O O . LEU A 1 203 ? -17.912 -10.958 10.058 1.00 98.62 203 LEU A O 1
ATOM 1588 N N . GLY A 1 204 ? -16.492 -12.651 9.662 1.00 98.12 204 GLY A N 1
ATOM 1589 C CA . GLY A 1 204 ? -17.507 -13.609 9.220 1.00 98.12 204 GLY A CA 1
ATOM 1590 C C . GLY A 1 204 ? -18.131 -13.253 7.866 1.00 98.12 204 GLY A C 1
ATOM 1591 O O . GLY A 1 204 ? -19.327 -13.467 7.670 1.00 98.12 204 GLY A O 1
ATOM 1592 N N . VAL A 1 205 ? -17.347 -12.684 6.945 1.00 98.25 205 VAL A N 1
ATOM 1593 C CA . VAL A 1 205 ? -17.806 -12.211 5.625 1.00 98.25 205 VAL A CA 1
ATOM 1594 C C . VAL A 1 205 ? -17.002 -12.843 4.490 1.00 98.25 205 VAL A C 1
ATOM 1596 O O . VAL A 1 205 ? -15.897 -13.327 4.708 1.00 98.25 205 VAL A O 1
ATOM 1599 N N . ASP A 1 206 ? -17.547 -12.814 3.268 1.00 97.38 206 ASP A N 1
ATOM 1600 C CA . ASP A 1 206 ? -16.800 -13.076 2.024 1.00 97.38 206 ASP A CA 1
ATOM 1601 C C . ASP A 1 206 ? -16.014 -14.407 1.984 1.00 97.38 206 ASP A C 1
ATOM 1603 O O . ASP A 1 206 ? -14.952 -14.498 1.371 1.00 97.38 206 ASP A O 1
ATOM 1607 N N . GLN A 1 207 ? -16.559 -15.470 2.587 1.00 95.31 207 GLN A N 1
ATOM 1608 C CA . GLN A 1 207 ? -15.896 -16.779 2.685 1.00 95.31 207 GLN A CA 1
ATOM 1609 C C . GLN A 1 207 ? -15.406 -17.311 1.325 1.00 95.31 207 GLN A C 1
ATOM 1611 O O . GLN A 1 207 ? -14.263 -17.730 1.204 1.00 95.31 207 GLN A O 1
ATOM 1616 N N . ALA A 1 208 ? -16.232 -17.214 0.277 1.00 96.19 208 ALA A N 1
ATOM 1617 C CA . ALA A 1 208 ? -15.858 -17.672 -1.064 1.00 96.19 208 ALA A CA 1
ATOM 1618 C C . ALA A 1 208 ? -14.680 -16.893 -1.678 1.00 96.19 208 ALA A C 1
ATOM 1620 O O . ALA A 1 208 ? -13.950 -17.444 -2.491 1.00 96.19 208 ALA A O 1
ATOM 1621 N N . PHE A 1 209 ? -14.502 -15.622 -1.305 1.00 96.25 209 PHE A N 1
ATOM 1622 C CA . PHE A 1 209 ? -13.353 -14.817 -1.725 1.00 96.25 209 PHE A CA 1
ATOM 1623 C C . PHE A 1 209 ? -12.114 -15.123 -0.875 1.00 96.25 209 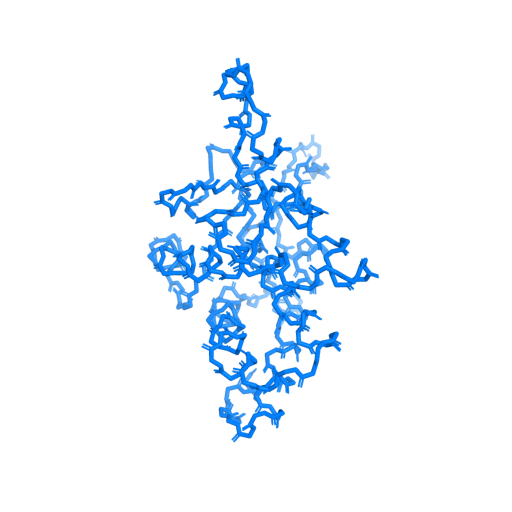PHE A C 1
ATOM 1625 O O . PHE A 1 209 ? -11.000 -15.102 -1.376 1.00 96.25 209 PHE A O 1
ATOM 1632 N N . ALA A 1 210 ? -12.287 -15.422 0.414 1.00 93.56 210 ALA A N 1
ATOM 1633 C CA . ALA A 1 210 ? -11.179 -15.819 1.281 1.00 93.56 210 ALA A CA 1
ATOM 1634 C C . ALA A 1 210 ? -10.571 -17.183 0.895 1.00 93.56 210 ALA A C 1
ATOM 1636 O O . ALA A 1 210 ? -9.401 -17.421 1.185 1.00 93.56 210 ALA A O 1
ATOM 1637 N N . ASP A 1 211 ? -11.360 -18.047 0.250 1.00 89.75 211 ASP A N 1
ATOM 1638 C CA . ASP A 1 211 ? -10.965 -19.389 -0.194 1.00 89.75 211 ASP A CA 1
ATOM 1639 C C . ASP A 1 211 ? -10.492 -19.452 -1.667 1.00 89.75 211 ASP A C 1
ATOM 1641 O O . ASP A 1 211 ? -10.203 -20.548 -2.157 1.00 89.75 211 ASP A O 1
ATOM 1645 N N . SER A 1 212 ? -10.458 -18.321 -2.391 1.00 83.31 212 SER A N 1
ATOM 1646 C CA . SER A 1 212 ? -10.104 -18.260 -3.824 1.00 83.31 212 SER A CA 1
ATOM 1647 C C . SER A 1 212 ? -8.608 -18.202 -4.109 1.00 83.31 212 SER A C 1
ATOM 1649 O O . SER A 1 212 ? -7.897 -17.536 -3.324 1.00 83.31 212 SER A O 1
#

Radius of gyration: 17.25 Å; chains: 1; bounding box: 44×49×42 Å

Sequence (212 aa):
LIASSRANSPLPAALQAMWNDNLACNMGWTNDYHLDVNTEQNYWLANVGNLAECNAPLFTYTKDLASYGEKTAQTVYGCRGWCAHTVANVWGYSAPSQSIAWGLFPLASSWLVSHVWKHYLYTQDQQFLAKEGYPLLKGNATFLLDFLVKDPNSGYLVTGPCISPENWFIYKGQSMGASMMPTGDRQLAYEILSSTAQAAKILGVDQAFADS

pLDDT: mean 96.34, std 3.68, range [78.12, 98.81]